Protein AF-A0A925H144-F1 (afdb_monomer_lite)

Radius of gyration: 31.24 Å; chains: 1; bounding box: 82×96×70 Å

Sequence (212 aa):
MRNFSVRLSNFFFLSIMLSLVLIAGACQTATNTNTNTNTANVNATPAGNINAASSPAPGAAIEAREPDKYQAKITLTAQTTGSGQNISIPPLTAEVARSGNDRRFSFTLPGGESVIYLDRADKRYIILPKRKQYAELTPQSTGFEVPHMMTPGQIVEQVKNLQGYERVGEETANGRAVIKYRYSGTAKTGTQAGDVQTEAIVLVDKETGLPL

Foldseek 3Di:
DDDDDPPPVVVVVVVVVVVVPPPPPPDDDPDPPPDPPPDDDDDDDDDDPDPDPPPPDWAPQQQFDADQWDKDKDWDWDWDPDDPDGPTDHIWIWIWTHHHQKIWIWGQDVVRWIWIWIDDDVWIKIAGVVVRDMDIDDPVRPPDDPPPDDDLRSVSVVSSPDTQWHFPAWDADPNFIWTKIKHWDWAAPVDPVGIDIDMDIWTAGPPRSGTD

Structure (mmCIF, N/CA/C/O backbone):
data_AF-A0A925H144-F1
#
_entry.id   AF-A0A925H144-F1
#
loop_
_atom_site.group_PDB
_atom_site.id
_atom_site.type_symbol
_atom_site.label_atom_id
_atom_site.label_alt_id
_atom_site.label_comp_id
_atom_site.label_asym_id
_atom_site.label_entity_id
_atom_site.label_seq_id
_atom_site.pdbx_PDB_ins_code
_atom_site.Cartn_x
_atom_site.Cartn_y
_atom_site.Cartn_z
_atom_site.occupancy
_atom_site.B_iso_or_equiv
_atom_site.auth_seq_id
_atom_site.auth_comp_id
_atom_site.auth_asym_id
_atom_site.auth_atom_id
_atom_site.pdbx_PDB_model_num
ATOM 1 N N . MET A 1 1 ? -58.751 -66.981 -21.360 1.00 41.53 1 MET A N 1
ATOM 2 C CA . MET A 1 1 ? -58.097 -66.693 -22.655 1.00 41.53 1 MET A CA 1
ATOM 3 C C . MET A 1 1 ? -57.187 -65.477 -22.499 1.00 41.53 1 MET A C 1
ATOM 5 O O . MET A 1 1 ? -57.674 -64.411 -22.176 1.00 41.53 1 MET A O 1
ATOM 9 N N . ARG A 1 2 ? -55.876 -65.713 -22.659 1.00 43.44 2 ARG A N 1
ATOM 10 C CA . ARG A 1 2 ? -54.762 -64.822 -23.060 1.00 43.44 2 ARG A CA 1
ATOM 11 C C . ARG A 1 2 ? -54.667 -63.370 -22.540 1.00 43.44 2 ARG A C 1
ATOM 13 O O . ARG A 1 2 ? -55.241 -62.445 -23.098 1.00 43.44 2 ARG A O 1
ATOM 20 N N . ASN A 1 3 ? -53.727 -63.202 -21.606 1.00 47.34 3 ASN A N 1
ATOM 21 C CA . ASN A 1 3 ? -52.920 -62.001 -21.362 1.00 47.34 3 ASN A CA 1
ATOM 22 C C . ASN A 1 3 ? -52.057 -61.671 -22.599 1.00 47.34 3 ASN A C 1
ATOM 24 O O . ASN A 1 3 ? -51.212 -62.496 -22.955 1.00 47.34 3 ASN A O 1
ATOM 28 N N 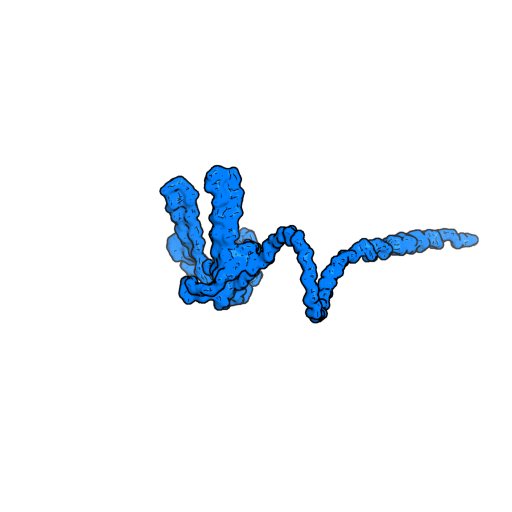. PHE A 1 4 ? -52.231 -60.511 -23.254 1.00 52.59 4 PHE A N 1
ATOM 29 C CA . PHE A 1 4 ? -51.414 -60.167 -24.437 1.00 52.59 4 PHE A CA 1
ATOM 30 C C . PHE A 1 4 ? -51.167 -58.670 -24.731 1.00 52.59 4 PHE A C 1
ATOM 32 O O . PHE A 1 4 ? -50.996 -58.315 -25.890 1.00 52.59 4 PHE A O 1
ATOM 39 N N . SER A 1 5 ? -51.086 -57.759 -23.752 1.00 49.78 5 SER A N 1
ATOM 40 C CA . SER A 1 5 ? -50.719 -56.358 -24.092 1.00 49.78 5 SER A CA 1
ATOM 41 C C . SER A 1 5 ? -49.710 -55.656 -23.181 1.00 49.78 5 SER A C 1
ATOM 43 O O . SER A 1 5 ? -49.186 -54.614 -23.560 1.00 49.78 5 SER A O 1
ATOM 45 N N . VAL A 1 6 ? -49.302 -56.250 -22.053 1.00 52.34 6 VAL A N 1
ATOM 46 C CA . VAL A 1 6 ? -48.327 -55.633 -21.120 1.00 52.34 6 VAL A CA 1
ATOM 47 C C . VAL A 1 6 ? -46.885 -55.619 -21.677 1.00 52.34 6 VAL A C 1
ATOM 49 O O . VAL A 1 6 ? -46.003 -54.966 -21.131 1.00 52.34 6 VAL A O 1
ATOM 52 N N . ARG A 1 7 ? -46.614 -56.293 -22.805 1.00 52.06 7 ARG A N 1
ATOM 53 C CA . ARG A 1 7 ? -45.258 -56.396 -23.382 1.00 52.06 7 ARG A CA 1
ATOM 54 C C . ARG A 1 7 ? -44.870 -55.281 -24.362 1.00 52.06 7 ARG A C 1
ATOM 56 O O . ARG A 1 7 ? -43.701 -55.214 -24.723 1.00 52.06 7 ARG A O 1
ATOM 63 N N . LEU A 1 8 ? -45.791 -54.397 -24.759 1.00 50.38 8 LEU A N 1
ATOM 64 C CA . LEU A 1 8 ? -45.485 -53.319 -25.715 1.00 50.38 8 LEU A CA 1
ATOM 65 C C . LEU A 1 8 ? -44.957 -52.031 -25.052 1.00 50.38 8 LEU A C 1
ATOM 67 O O . LEU A 1 8 ? -44.275 -51.247 -25.702 1.00 50.38 8 LEU A O 1
ATOM 71 N N . SER A 1 9 ? -45.214 -51.830 -23.754 1.00 52.56 9 SER A N 1
ATOM 72 C CA . SER A 1 9 ? -44.834 -50.598 -23.040 1.00 52.56 9 SER A CA 1
ATOM 73 C C . SER A 1 9 ? -43.362 -50.568 -22.600 1.00 52.56 9 SER A C 1
ATOM 75 O O . SER A 1 9 ? -42.762 -49.499 -22.537 1.00 52.56 9 SER A O 1
ATOM 77 N N . ASN A 1 10 ? -42.748 -51.727 -22.334 1.00 51.50 10 ASN A N 1
ATOM 78 C CA . ASN A 1 10 ? -41.370 -51.787 -21.821 1.00 51.50 10 ASN A CA 1
ATOM 79 C C . ASN A 1 10 ? -40.294 -51.681 -22.912 1.00 51.50 10 ASN A C 1
ATOM 81 O O . ASN A 1 10 ? -39.159 -51.329 -22.606 1.00 51.50 10 ASN A O 1
ATOM 85 N N . PHE A 1 11 ? -40.633 -51.934 -24.180 1.00 53.62 11 PHE A N 1
ATOM 86 C CA . PHE A 1 11 ? -39.694 -51.744 -25.293 1.00 53.62 11 PHE A CA 1
ATOM 87 C C . PHE A 1 11 ? -39.567 -50.274 -25.713 1.00 53.62 11 PHE A C 1
ATOM 89 O O . PHE A 1 11 ? -38.504 -49.858 -26.169 1.00 53.62 11 PHE A O 1
ATOM 96 N N . PHE A 1 12 ? -40.609 -49.465 -25.498 1.00 56.22 12 PHE A N 1
ATOM 97 C CA . PHE A 1 12 ? -40.601 -48.049 -25.868 1.00 56.22 12 PHE A CA 1
ATOM 98 C C . PHE A 1 12 ? -39.726 -47.205 -24.924 1.00 56.22 12 PHE A C 1
ATOM 100 O O . PHE A 1 12 ? -38.975 -46.343 -25.373 1.00 56.22 12 PHE A O 1
ATOM 107 N N . PHE A 1 13 ? -39.731 -47.516 -23.621 1.00 53.16 13 PHE A N 1
ATOM 108 C CA . PHE A 1 13 ? -38.885 -46.828 -22.637 1.00 53.16 13 PHE A CA 1
ATOM 109 C C . PHE A 1 13 ? -37.395 -47.193 -22.742 1.00 53.16 13 PHE A C 1
ATOM 111 O O . PHE A 1 13 ? -36.543 -46.344 -22.484 1.00 53.16 13 PHE A O 1
ATOM 118 N N . LEU A 1 14 ? -37.062 -48.413 -23.181 1.00 55.03 14 LEU A N 1
ATOM 119 C CA . LEU A 1 14 ? -35.665 -48.830 -23.359 1.00 55.03 14 LEU A CA 1
ATOM 120 C C . LEU A 1 14 ? -35.007 -48.160 -24.584 1.00 55.03 14 LEU A C 1
ATOM 122 O O . LEU A 1 14 ? -33.814 -47.869 -24.560 1.00 55.03 14 LEU A O 1
ATOM 126 N N . SER A 1 15 ? -35.788 -47.852 -25.627 1.00 56.31 15 SER A N 1
ATOM 127 C CA . SER A 1 15 ? -35.290 -47.179 -26.836 1.00 56.31 15 SER A CA 1
ATOM 128 C C . SER A 1 15 ? -34.944 -45.703 -26.607 1.00 56.31 15 SER A C 1
ATOM 130 O O . SER A 1 15 ? -34.016 -45.207 -27.238 1.00 56.31 15 SER A O 1
ATOM 132 N N . ILE A 1 16 ? -35.653 -45.004 -25.712 1.00 59.28 16 ILE A N 1
ATOM 133 C CA . ILE A 1 16 ? -35.426 -43.570 -25.446 1.00 59.28 16 ILE A CA 1
ATOM 134 C C . ILE A 1 16 ? -34.170 -43.353 -24.583 1.00 59.28 16 ILE A C 1
ATOM 136 O O . ILE A 1 16 ? -33.438 -42.383 -24.787 1.00 59.28 16 ILE A O 1
ATOM 140 N N . MET A 1 17 ? -33.863 -44.283 -23.670 1.00 56.66 17 MET A N 1
ATOM 141 C CA . MET A 1 17 ? -32.657 -44.211 -22.832 1.00 56.66 17 MET A CA 1
ATOM 142 C C . MET A 1 17 ? -31.362 -44.536 -23.591 1.00 56.66 17 MET A C 1
ATOM 144 O O . MET A 1 17 ? -30.316 -43.982 -23.262 1.00 56.66 17 MET A O 1
ATOM 148 N N . LEU A 1 18 ? -31.413 -45.365 -24.640 1.00 53.62 18 LEU A N 1
ATOM 149 C CA . LEU A 1 18 ? -30.224 -45.693 -25.438 1.00 53.62 18 LEU A CA 1
ATOM 150 C C . LEU A 1 18 ? -29.834 -44.567 -26.418 1.00 53.62 18 LEU A C 1
ATOM 152 O O . LEU A 1 18 ? -28.656 -44.406 -26.731 1.00 53.62 18 LEU A O 1
ATOM 156 N N . SER A 1 19 ? -30.789 -43.734 -26.846 1.00 56.19 19 SER A N 1
ATOM 157 C CA . SER A 1 19 ? -30.528 -42.576 -27.718 1.00 56.19 19 SER A CA 1
ATOM 158 C C . SER A 1 19 ? -29.917 -41.361 -27.006 1.00 56.19 19 SER A C 1
ATOM 160 O O . SER A 1 19 ? -29.355 -40.498 -27.676 1.00 56.19 19 SER A O 1
ATOM 162 N N . LEU A 1 20 ? -29.970 -41.282 -25.668 1.00 53.19 20 LEU A N 1
ATOM 163 C CA . LEU A 1 20 ? -29.450 -40.127 -24.917 1.00 53.19 20 LEU A CA 1
ATOM 164 C C . LEU A 1 20 ? -27.959 -40.243 -24.534 1.00 53.19 20 LEU A C 1
ATOM 166 O O . LEU A 1 20 ? -27.363 -39.262 -24.099 1.00 53.19 20 LEU A O 1
ATOM 170 N N . VAL A 1 21 ? -27.334 -41.412 -24.721 1.00 57.72 21 VAL A N 1
ATOM 171 C CA . VAL A 1 21 ? -25.930 -41.670 -24.323 1.00 57.72 21 VAL A CA 1
ATOM 172 C C . VAL A 1 21 ? -24.923 -41.384 -25.454 1.00 57.72 21 VAL A C 1
ATOM 174 O O . VAL A 1 21 ? -23.726 -41.266 -25.208 1.00 57.72 21 VAL A O 1
ATOM 177 N N . LEU A 1 22 ? -25.379 -41.183 -26.695 1.00 52.50 22 LEU A N 1
ATOM 178 C CA . LEU A 1 22 ? -24.507 -41.042 -27.874 1.00 52.50 22 LEU A CA 1
ATOM 179 C C . LEU A 1 22 ? -24.102 -39.598 -28.242 1.00 52.50 22 LEU A C 1
ATOM 181 O O . LEU A 1 22 ? -23.386 -39.412 -29.221 1.00 52.50 22 LEU A O 1
ATOM 185 N N . ILE A 1 23 ? -24.492 -38.577 -27.467 1.00 55.44 23 ILE A N 1
ATOM 186 C CA . ILE A 1 23 ? -24.186 -37.158 -27.778 1.00 55.44 23 ILE A CA 1
ATOM 187 C C . ILE A 1 23 ? -23.050 -36.581 -26.897 1.00 55.44 23 ILE A C 1
ATOM 189 O O . ILE A 1 23 ? -22.562 -35.483 -27.141 1.00 55.44 23 ILE A O 1
ATOM 193 N N . ALA A 1 24 ? -22.520 -37.335 -25.928 1.00 52.25 24 ALA A N 1
ATOM 194 C CA . ALA A 1 24 ? -21.480 -36.846 -25.006 1.00 52.25 24 ALA A CA 1
ATOM 195 C C . ALA A 1 24 ? -20.017 -37.060 -25.475 1.00 52.25 24 ALA A C 1
ATOM 197 O O . ALA A 1 24 ? -19.094 -36.900 -24.680 1.00 52.25 24 ALA A O 1
ATOM 198 N N . GLY A 1 25 ? -19.777 -37.435 -26.740 1.00 53.78 25 GLY A N 1
ATOM 199 C CA . GLY A 1 25 ? -18.458 -37.897 -27.210 1.00 53.78 25 GLY A CA 1
ATOM 200 C C . GLY A 1 25 ? -17.732 -37.046 -28.260 1.00 53.78 25 GLY A C 1
ATOM 201 O O . GLY A 1 25 ? -16.625 -37.411 -28.643 1.00 53.78 25 GLY A O 1
ATOM 202 N N . ALA A 1 26 ? -18.304 -35.941 -28.747 1.00 48.84 26 ALA A N 1
ATOM 203 C CA . ALA A 1 26 ? -17.746 -35.198 -29.885 1.00 48.84 26 ALA A CA 1
ATOM 204 C C . ALA A 1 26 ? -17.596 -33.695 -29.607 1.00 48.84 26 ALA A C 1
ATOM 206 O O . ALA A 1 26 ? -18.163 -32.864 -30.303 1.00 48.84 26 ALA A O 1
ATOM 207 N N . CYS A 1 27 ? -16.830 -33.346 -28.575 1.00 46.81 27 CYS A N 1
ATOM 208 C CA . CYS A 1 27 ? -16.235 -32.015 -28.424 1.00 46.81 27 CYS A CA 1
ATOM 209 C C . CYS A 1 27 ? -15.025 -32.117 -27.486 1.00 46.81 27 CYS A C 1
ATOM 211 O O . CYS A 1 27 ? -15.042 -31.638 -26.357 1.00 46.81 27 CYS A O 1
ATOM 213 N N . GLN A 1 28 ? -13.973 -32.806 -27.934 1.00 52.59 28 GLN A N 1
ATOM 214 C CA . GLN A 1 28 ? -12.663 -32.674 -27.304 1.00 52.59 28 GLN A CA 1
ATOM 215 C C . GLN A 1 28 ? -11.950 -31.489 -27.947 1.00 52.59 28 GLN A C 1
ATOM 217 O O . GLN A 1 28 ? -11.671 -31.478 -29.146 1.00 52.59 28 GLN A O 1
ATOM 222 N N . THR A 1 29 ? -11.693 -30.468 -27.140 1.00 48.84 29 THR A N 1
ATOM 223 C CA . THR A 1 29 ? -10.839 -29.337 -27.480 1.00 48.84 29 THR A CA 1
ATOM 224 C C . THR A 1 29 ? -9.444 -29.866 -27.797 1.00 48.84 29 THR A C 1
ATOM 226 O O . THR A 1 29 ? -8.870 -30.619 -27.008 1.00 48.84 29 THR A O 1
ATOM 229 N N . ALA A 1 30 ? -8.897 -29.480 -28.950 1.00 47.91 30 ALA A N 1
ATOM 230 C CA . ALA A 1 30 ? -7.526 -29.790 -29.323 1.00 47.91 30 ALA A CA 1
ATOM 231 C C . ALA A 1 30 ? -6.575 -29.326 -28.209 1.00 47.91 30 ALA A C 1
ATOM 233 O O . ALA A 1 30 ? -6.379 -28.131 -27.985 1.00 47.91 30 ALA A O 1
ATOM 234 N N . THR A 1 31 ? -6.008 -30.286 -27.483 1.00 44.69 31 THR A N 1
ATOM 235 C CA . THR A 1 31 ? -4.928 -30.022 -26.539 1.00 44.69 31 THR A CA 1
ATOM 236 C C . THR A 1 31 ? -3.669 -29.852 -27.376 1.00 44.69 31 THR A C 1
ATOM 238 O O . THR A 1 31 ? -3.121 -30.824 -27.888 1.00 44.69 31 THR A O 1
ATOM 241 N N . ASN A 1 32 ? -3.241 -28.604 -27.572 1.00 46.59 32 ASN A N 1
ATOM 242 C CA . ASN A 1 32 ? -1.937 -28.302 -28.153 1.00 46.59 32 ASN A CA 1
ATOM 243 C C . ASN A 1 32 ? -0.852 -28.707 -27.148 1.00 46.59 32 ASN A C 1
ATOM 245 O O . ASN A 1 32 ? -0.410 -27.904 -26.326 1.00 46.59 32 ASN A O 1
ATOM 249 N N . THR A 1 33 ? -0.433 -29.968 -27.189 1.00 38.75 33 THR A N 1
ATOM 250 C CA . THR A 1 33 ? 0.761 -30.427 -26.480 1.00 38.75 33 THR A CA 1
ATOM 251 C C . THR A 1 33 ? 1.983 -29.978 -27.279 1.00 38.75 33 THR A C 1
ATOM 253 O O . THR A 1 33 ? 2.422 -30.651 -28.209 1.00 38.75 33 THR A O 1
ATOM 256 N N . ASN A 1 34 ? 2.528 -28.811 -26.929 1.00 45.03 34 ASN A N 1
ATOM 257 C CA . ASN A 1 34 ? 3.841 -28.383 -27.406 1.00 45.03 34 ASN A CA 1
ATOM 258 C C . ASN A 1 34 ? 4.899 -29.288 -26.765 1.00 45.03 34 ASN A C 1
ATOM 260 O O . ASN A 1 34 ? 5.301 -29.102 -25.617 1.00 45.03 34 ASN A O 1
ATOM 264 N N . THR A 1 35 ? 5.312 -30.310 -27.507 1.00 34.47 35 THR A N 1
ATOM 265 C CA . THR A 1 35 ? 6.386 -31.213 -27.101 1.00 34.47 35 THR A CA 1
ATOM 266 C C . THR A 1 35 ? 7.695 -30.565 -27.537 1.00 34.47 35 THR A C 1
ATOM 268 O O . THR A 1 35 ? 8.056 -30.616 -28.708 1.00 34.47 35 THR A O 1
ATOM 271 N N . ASN A 1 36 ? 8.384 -29.887 -26.616 1.00 41.78 36 ASN A N 1
ATOM 272 C CA . ASN A 1 36 ? 9.710 -29.335 -26.881 1.00 41.78 36 ASN A CA 1
ATOM 273 C C . ASN A 1 36 ? 10.745 -30.471 -26.843 1.00 41.78 36 ASN A C 1
ATOM 275 O O . ASN A 1 36 ? 11.330 -30.774 -25.803 1.00 41.78 36 ASN A O 1
ATOM 279 N N . THR A 1 37 ? 10.933 -31.144 -27.976 1.00 38.38 37 THR A N 1
ATOM 280 C CA . THR A 1 37 ? 12.069 -32.040 -28.198 1.00 38.38 37 THR A CA 1
ATOM 281 C C . THR A 1 37 ? 13.309 -31.205 -28.502 1.00 38.38 37 THR A C 1
ATOM 283 O O . THR A 1 37 ? 13.605 -30.910 -29.660 1.00 38.38 37 THR A O 1
ATOM 286 N N . ASN A 1 38 ? 14.051 -30.843 -27.454 1.00 47.50 38 ASN A N 1
ATOM 287 C CA . ASN A 1 38 ? 15.434 -30.393 -27.583 1.00 47.50 38 ASN A CA 1
ATOM 288 C C . ASN A 1 38 ? 16.269 -31.546 -28.152 1.00 47.50 38 ASN A C 1
ATOM 290 O O . ASN A 1 38 ? 16.707 -32.436 -27.423 1.00 47.50 38 ASN A O 1
ATOM 294 N N . THR A 1 39 ? 16.477 -31.517 -29.466 1.00 38.47 39 THR A N 1
ATOM 295 C CA . THR A 1 39 ? 17.393 -32.416 -30.171 1.00 38.47 39 THR A CA 1
ATOM 296 C C . THR A 1 39 ? 18.420 -31.564 -30.903 1.00 38.47 39 THR A C 1
ATOM 298 O O . THR A 1 39 ? 18.091 -30.555 -31.520 1.00 38.47 39 THR A O 1
ATOM 301 N N . ALA A 1 40 ? 19.679 -31.941 -30.730 1.00 35.81 40 ALA A N 1
ATOM 302 C CA . ALA A 1 40 ? 20.860 -31.138 -30.986 1.00 35.81 40 ALA A CA 1
ATOM 303 C C . ALA A 1 40 ? 21.059 -30.689 -32.449 1.00 35.81 40 ALA A C 1
ATOM 305 O O . ALA A 1 40 ? 20.864 -31.454 -33.386 1.00 35.81 40 ALA A O 1
ATOM 306 N N . ASN A 1 41 ? 21.542 -29.447 -32.571 1.00 47.16 41 ASN A N 1
ATOM 307 C CA . ASN A 1 41 ? 22.504 -28.905 -33.537 1.00 47.16 41 ASN A CA 1
ATOM 308 C C . ASN A 1 41 ? 22.559 -29.522 -34.952 1.00 47.16 41 ASN A C 1
ATOM 310 O O . ASN A 1 41 ? 23.279 -30.494 -35.176 1.00 47.16 41 ASN A O 1
ATOM 314 N N . VAL A 1 42 ? 21.959 -28.836 -35.931 1.00 31.69 42 VAL A N 1
ATOM 315 C CA . VAL A 1 42 ? 22.431 -28.850 -37.325 1.00 31.69 42 VAL A CA 1
ATOM 316 C C . VAL A 1 42 ? 22.389 -27.425 -37.873 1.00 31.69 42 VAL A C 1
ATOM 318 O O . VAL A 1 42 ? 21.338 -26.796 -37.967 1.00 31.69 42 VAL A O 1
ATOM 321 N N . ASN A 1 43 ? 23.572 -26.925 -38.217 1.00 45.34 43 ASN A N 1
ATOM 322 C CA . ASN A 1 43 ? 23.813 -25.656 -38.881 1.00 45.34 43 ASN A CA 1
ATOM 323 C C . ASN A 1 43 ? 23.238 -25.709 -40.308 1.00 45.34 43 ASN A C 1
ATOM 325 O O . ASN A 1 43 ? 23.783 -26.400 -41.168 1.00 45.34 43 ASN A O 1
ATOM 329 N N . ALA A 1 44 ? 22.145 -24.995 -40.559 1.00 34.72 44 ALA A N 1
ATOM 330 C CA . ALA A 1 44 ? 21.622 -24.768 -41.900 1.00 34.72 44 ALA A CA 1
ATOM 331 C C . ALA A 1 44 ? 21.064 -23.345 -41.975 1.00 34.72 44 ALA A C 1
ATOM 333 O O . ALA A 1 44 ? 20.035 -23.028 -41.384 1.00 34.72 44 ALA A O 1
ATOM 334 N N . THR A 1 45 ? 21.769 -22.479 -42.693 1.00 42.66 45 THR A N 1
ATOM 335 C CA . THR A 1 45 ? 21.263 -21.192 -43.164 1.00 42.66 45 THR A CA 1
ATOM 336 C C . THR A 1 45 ? 20.334 -21.415 -44.358 1.00 42.66 45 THR A C 1
ATOM 338 O O . THR A 1 45 ? 20.728 -22.050 -45.336 1.00 42.66 45 THR A O 1
ATOM 341 N N . PRO A 1 46 ? 19.134 -20.816 -44.338 1.00 43.56 46 PRO A N 1
ATOM 342 C CA . PRO A 1 46 ? 18.536 -20.320 -45.567 1.00 43.56 46 PRO A CA 1
ATOM 343 C C . PRO A 1 46 ? 18.205 -18.833 -45.433 1.00 43.56 46 PRO A C 1
ATOM 345 O O . PRO A 1 46 ? 17.499 -18.397 -44.525 1.00 43.56 46 PRO A O 1
ATOM 348 N N . ALA A 1 47 ? 18.714 -18.053 -46.384 1.00 47.41 47 ALA A N 1
ATOM 349 C CA . ALA A 1 47 ? 18.280 -16.691 -46.632 1.00 47.41 47 ALA A CA 1
ATOM 350 C C . ALA A 1 47 ? 16.785 -16.688 -46.993 1.00 47.41 47 ALA A C 1
ATOM 352 O O . ALA A 1 47 ? 16.381 -17.239 -48.014 1.00 47.41 47 ALA A O 1
ATOM 353 N N . GLY A 1 48 ? 15.974 -16.055 -46.150 1.00 34.34 48 GLY A N 1
ATOM 354 C CA . GLY A 1 48 ? 14.550 -15.843 -46.370 1.00 34.34 48 GLY A CA 1
ATOM 355 C C . GLY A 1 48 ? 14.137 -14.556 -45.676 1.00 34.34 48 GLY A C 1
ATOM 356 O O . GLY A 1 48 ? 14.080 -14.497 -44.453 1.00 34.34 48 GLY A O 1
ATOM 357 N N . ASN A 1 49 ? 13.908 -13.510 -46.467 1.00 45.56 49 ASN A N 1
ATOM 358 C CA . ASN A 1 49 ? 13.459 -12.202 -46.010 1.00 45.56 49 ASN A CA 1
ATOM 359 C C . ASN A 1 49 ? 12.011 -12.318 -45.509 1.00 45.56 49 ASN A C 1
ATOM 361 O O . ASN A 1 49 ? 11.063 -12.195 -46.283 1.00 45.56 49 ASN A O 1
ATOM 365 N N . ILE A 1 50 ? 11.847 -12.630 -44.225 1.00 37.75 50 ILE A N 1
ATOM 366 C CA . ILE A 1 50 ? 10.554 -12.642 -43.546 1.00 37.75 50 ILE A CA 1
ATOM 367 C C . ILE A 1 50 ? 10.486 -11.348 -42.742 1.00 37.75 50 ILE A C 1
ATOM 369 O O . ILE A 1 50 ? 11.065 -11.243 -41.663 1.00 37.75 50 ILE A O 1
ATOM 373 N N . ASN A 1 51 ? 9.751 -10.368 -43.271 1.00 43.00 51 ASN A N 1
ATOM 374 C CA . ASN A 1 51 ? 9.182 -9.284 -42.474 1.00 43.00 51 ASN A CA 1
ATOM 375 C C . ASN A 1 51 ? 8.154 -9.900 -41.517 1.00 43.00 51 ASN A C 1
ATOM 377 O O . ASN A 1 51 ? 6.946 -9.855 -41.746 1.00 43.00 51 ASN A O 1
ATOM 381 N N . ALA A 1 52 ? 8.648 -10.535 -40.458 1.00 38.12 52 ALA A N 1
ATOM 382 C CA . ALA A 1 52 ? 7.855 -10.839 -39.290 1.00 38.12 52 ALA A CA 1
ATOM 383 C C . ALA A 1 52 ? 7.647 -9.501 -38.589 1.00 38.12 52 ALA A C 1
ATOM 385 O O . ALA A 1 52 ? 8.587 -8.929 -38.038 1.00 38.12 52 ALA A O 1
ATOM 386 N N . ALA A 1 53 ? 6.421 -8.984 -38.637 1.00 43.50 53 ALA A N 1
ATOM 387 C CA . ALA A 1 53 ? 5.980 -8.025 -37.645 1.00 43.50 53 ALA A CA 1
ATOM 388 C C . ALA A 1 53 ? 6.187 -8.703 -36.287 1.00 43.50 53 ALA A C 1
ATOM 390 O O . ALA A 1 53 ? 5.428 -9.595 -35.906 1.00 43.50 53 ALA A O 1
ATOM 391 N N . SER A 1 54 ? 7.281 -8.359 -35.608 1.00 37.56 54 SER A N 1
ATOM 392 C CA . SER A 1 54 ? 7.533 -8.793 -34.247 1.00 37.56 54 SER A CA 1
ATOM 393 C C . SER A 1 54 ? 6.393 -8.231 -33.417 1.00 37.56 54 SER A C 1
ATOM 395 O O . SER A 1 54 ? 6.365 -7.036 -33.119 1.00 37.56 54 SER A O 1
ATOM 397 N N . SER A 1 55 ? 5.429 -9.087 -33.078 1.00 40.00 55 SER A N 1
ATOM 398 C CA . SER A 1 55 ? 4.595 -8.856 -31.907 1.00 40.00 55 SER A CA 1
ATOM 399 C C . SER A 1 55 ? 5.558 -8.488 -30.778 1.00 40.00 55 SER A C 1
ATOM 401 O O . SER A 1 55 ? 6.547 -9.214 -30.612 1.00 40.00 55 SER A O 1
ATOM 403 N N . PRO A 1 56 ? 5.360 -7.360 -30.071 1.00 44.19 56 PRO A N 1
ATOM 404 C CA . PRO A 1 56 ? 6.283 -6.965 -29.022 1.00 44.19 56 PRO A CA 1
ATOM 405 C C . PRO A 1 56 ? 6.428 -8.153 -28.077 1.00 44.19 56 PRO A C 1
ATOM 407 O O . PRO A 1 56 ? 5.431 -8.790 -27.717 1.00 44.19 56 PRO A O 1
ATOM 410 N N . ALA A 1 57 ? 7.678 -8.503 -27.763 1.00 46.81 57 ALA A N 1
ATOM 411 C CA . ALA A 1 57 ? 7.955 -9.491 -26.736 1.00 46.81 57 ALA A CA 1
ATOM 412 C C . ALA A 1 57 ? 7.107 -9.126 -25.507 1.00 46.81 57 ALA A C 1
ATOM 414 O O . ALA A 1 57 ? 6.963 -7.928 -25.232 1.00 46.81 57 ALA A O 1
ATOM 415 N N . PRO A 1 58 ? 6.511 -10.100 -24.795 1.00 50.00 58 PRO A N 1
ATOM 416 C CA . PRO A 1 58 ? 5.839 -9.802 -23.541 1.00 50.00 58 PRO A CA 1
ATOM 417 C C . PRO A 1 58 ? 6.795 -8.953 -22.704 1.00 50.00 58 PRO A C 1
ATOM 419 O O . PRO A 1 58 ? 7.916 -9.390 -22.431 1.00 50.00 58 PRO A O 1
ATOM 422 N N . GLY A 1 59 ? 6.395 -7.715 -22.397 1.00 57.50 59 GLY A N 1
ATOM 423 C CA . GLY A 1 59 ? 7.190 -6.838 -21.542 1.00 57.50 59 GLY A CA 1
ATOM 424 C C . GLY A 1 59 ? 7.536 -7.584 -20.256 1.00 57.50 59 GLY A C 1
ATOM 425 O O . GLY A 1 59 ? 6.792 -8.475 -19.833 1.00 57.50 59 GLY A O 1
ATOM 426 N N . ALA A 1 60 ? 8.681 -7.270 -19.654 1.00 63.09 60 ALA A N 1
ATOM 427 C CA . ALA A 1 60 ? 9.079 -7.918 -18.414 1.00 63.09 60 ALA A CA 1
ATOM 428 C C . ALA A 1 60 ? 7.955 -7.745 -17.380 1.00 63.09 60 ALA A C 1
ATOM 430 O O . ALA A 1 60 ? 7.557 -6.619 -17.075 1.00 63.09 60 ALA A O 1
ATOM 431 N N . ALA A 1 61 ? 7.429 -8.856 -16.858 1.00 82.19 61 ALA A N 1
ATOM 432 C CA . ALA A 1 61 ? 6.428 -8.802 -15.803 1.00 82.19 61 ALA A CA 1
ATOM 433 C C . ALA A 1 61 ? 7.023 -8.059 -14.600 1.00 82.19 61 ALA A C 1
ATOM 435 O O . ALA A 1 61 ? 8.111 -8.399 -14.133 1.00 82.19 61 ALA A O 1
ATOM 436 N N . ILE A 1 62 ? 6.329 -7.029 -14.111 1.00 89.31 62 ILE A N 1
ATOM 437 C CA . ILE A 1 62 ? 6.819 -6.241 -12.981 1.00 89.31 62 ILE A CA 1
ATOM 438 C C . ILE A 1 62 ? 6.791 -7.113 -11.721 1.00 89.31 62 ILE A C 1
ATOM 440 O O . ILE A 1 62 ? 5.735 -7.594 -11.305 1.00 89.31 62 ILE A O 1
ATOM 444 N N . GLU A 1 63 ? 7.950 -7.290 -11.083 1.00 90.44 63 GLU A N 1
ATOM 445 C CA . GLU A 1 63 ? 8.147 -8.165 -9.915 1.00 90.44 63 GLU A CA 1
ATOM 446 C C . GLU A 1 63 ? 7.618 -7.568 -8.591 1.00 90.44 63 GLU A C 1
ATOM 448 O O . GLU A 1 63 ? 8.255 -7.658 -7.537 1.00 90.44 63 GLU A O 1
ATOM 453 N N . ALA A 1 64 ? 6.440 -6.946 -8.622 1.00 93.88 64 ALA A N 1
ATOM 454 C CA . ALA A 1 64 ? 5.774 -6.448 -7.424 1.00 93.88 64 ALA A CA 1
ATOM 455 C C . ALA A 1 64 ? 5.173 -7.608 -6.610 1.00 93.88 64 ALA A C 1
ATOM 457 O O . ALA A 1 64 ? 4.683 -8.594 -7.162 1.00 93.88 64 ALA A O 1
ATOM 458 N N . ARG A 1 65 ? 5.167 -7.512 -5.282 1.00 94.31 65 ARG A N 1
ATOM 459 C CA . ARG A 1 65 ? 4.488 -8.462 -4.382 1.00 94.31 65 ARG A CA 1
ATOM 460 C C . ARG A 1 65 ? 4.130 -7.764 -3.077 1.00 94.31 65 ARG A C 1
ATOM 462 O O . ARG A 1 65 ? 4.804 -6.828 -2.667 1.00 94.31 65 ARG A O 1
ATOM 469 N N . GLU A 1 66 ? 3.081 -8.232 -2.417 1.00 93.75 66 GLU A N 1
ATOM 470 C CA . GLU A 1 66 ? 2.720 -7.741 -1.090 1.00 93.75 66 GLU A CA 1
ATOM 471 C C . GLU A 1 66 ? 3.226 -8.734 -0.028 1.00 93.75 66 GLU A C 1
ATOM 473 O O . GLU A 1 66 ? 2.838 -9.902 -0.082 1.00 93.75 66 GLU A O 1
ATOM 478 N N . PRO A 1 67 ? 4.087 -8.321 0.921 1.00 94.81 67 PRO A N 1
ATOM 479 C CA . PRO A 1 67 ? 4.507 -9.175 2.031 1.00 94.81 67 PRO A CA 1
ATOM 480 C C . PRO A 1 67 ? 3.364 -9.514 2.989 1.00 94.81 67 PRO A C 1
ATOM 482 O O . PRO A 1 67 ? 2.463 -8.706 3.212 1.00 94.81 67 PRO A O 1
ATOM 485 N N . ASP A 1 68 ? 3.479 -10.644 3.689 1.00 93.75 68 ASP A N 1
ATOM 486 C CA . ASP A 1 68 ? 2.523 -11.029 4.737 1.00 93.75 68 ASP A CA 1
ATOM 487 C C . ASP A 1 68 ? 2.559 -10.108 5.964 1.00 93.75 68 ASP A C 1
ATOM 489 O O . ASP A 1 68 ? 1.590 -10.038 6.723 1.00 93.75 68 ASP A O 1
ATOM 493 N N . LYS A 1 69 ? 3.683 -9.421 6.199 1.00 94.88 69 LYS A N 1
ATOM 494 C CA . LYS A 1 69 ? 3.873 -8.510 7.330 1.00 94.88 69 LYS A CA 1
ATOM 495 C C . LYS A 1 69 ? 4.608 -7.260 6.887 1.00 94.88 69 LYS A C 1
ATOM 497 O O . LYS A 1 69 ? 5.742 -7.349 6.425 1.00 94.88 69 LYS A O 1
ATOM 502 N N . TYR A 1 70 ? 3.984 -6.103 7.069 1.00 94.06 70 TYR A N 1
ATOM 503 C CA . TYR A 1 70 ? 4.621 -4.813 6.819 1.00 94.06 70 TYR A CA 1
ATOM 504 C C . TYR A 1 70 ? 3.865 -3.681 7.520 1.00 94.06 70 TYR A C 1
ATOM 506 O O . TYR A 1 70 ? 2.728 -3.848 7.972 1.00 94.06 70 TYR A O 1
ATOM 514 N N . GLN A 1 71 ? 4.506 -2.515 7.570 1.00 93.12 71 GLN A N 1
ATOM 515 C CA . GLN A 1 71 ? 3.859 -1.235 7.835 1.00 93.12 71 GLN A CA 1
ATOM 516 C C . GLN A 1 71 ? 4.252 -0.252 6.733 1.00 93.12 71 GLN A C 1
ATOM 518 O O . GLN A 1 71 ? 5.408 -0.229 6.313 1.00 93.12 71 GLN A O 1
ATOM 523 N N . ALA A 1 72 ? 3.293 0.528 6.249 1.00 90.06 72 ALA A N 1
ATOM 524 C CA . ALA A 1 72 ? 3.478 1.491 5.174 1.00 90.06 72 ALA A CA 1
ATOM 525 C C . ALA A 1 72 ? 2.704 2.776 5.469 1.00 90.06 72 ALA A C 1
ATOM 527 O O . ALA A 1 72 ? 1.644 2.750 6.094 1.00 90.06 72 ALA A O 1
ATOM 528 N N . LYS A 1 73 ? 3.219 3.899 4.973 1.00 90.12 73 LYS A N 1
ATOM 529 C CA . LYS A 1 73 ? 2.528 5.187 4.979 1.00 90.12 73 LYS A CA 1
ATOM 530 C C . LYS A 1 73 ? 2.156 5.535 3.544 1.00 90.12 73 LYS A C 1
ATOM 532 O O . LYS A 1 73 ? 3.033 5.815 2.734 1.00 90.12 73 LYS A O 1
ATOM 537 N N . ILE A 1 74 ? 0.865 5.514 3.240 1.00 85.56 74 ILE A N 1
ATOM 538 C CA . ILE A 1 74 ? 0.323 5.883 1.933 1.00 85.56 74 ILE A CA 1
ATOM 539 C C . ILE A 1 74 ? 0.016 7.372 1.966 1.00 85.56 74 ILE A C 1
ATOM 541 O O . ILE A 1 74 ? -0.680 7.834 2.869 1.00 85.56 74 ILE A O 1
ATOM 545 N N . THR A 1 75 ? 0.541 8.112 0.995 1.00 83.94 75 THR A N 1
ATOM 546 C CA . THR A 1 75 ? 0.271 9.543 0.827 1.00 83.94 75 THR A CA 1
ATOM 547 C C . THR A 1 75 ? -0.318 9.756 -0.559 1.00 83.94 75 THR A C 1
ATOM 549 O O . THR A 1 75 ? 0.372 9.571 -1.556 1.00 83.94 75 THR A O 1
ATOM 552 N N . LEU A 1 76 ? -1.593 10.129 -0.623 1.00 73.12 76 LEU A N 1
ATOM 553 C CA . LEU A 1 76 ? -2.278 10.472 -1.861 1.00 73.12 76 LEU A CA 1
ATOM 554 C C . LEU A 1 76 ? -2.192 11.980 -2.075 1.00 73.12 76 LEU A C 1
ATOM 556 O O . LEU A 1 76 ? -2.750 12.749 -1.294 1.00 73.12 76 LEU A O 1
ATOM 560 N N . THR A 1 77 ? -1.519 12.397 -3.139 1.00 73.88 77 THR A N 1
ATOM 561 C CA . THR A 1 77 ? -1.486 13.784 -3.605 1.00 73.88 77 THR A CA 1
ATOM 562 C C . THR A 1 77 ? -2.291 13.898 -4.894 1.00 73.88 77 THR A C 1
ATOM 564 O O . THR A 1 77 ? -2.241 13.021 -5.752 1.00 73.88 77 THR A O 1
ATOM 567 N N . ALA A 1 78 ? -3.041 14.987 -5.042 1.00 65.00 78 ALA A N 1
ATOM 568 C CA . ALA A 1 78 ? -3.720 15.312 -6.288 1.00 65.00 78 ALA A CA 1
ATOM 569 C C . ALA A 1 78 ? -3.358 16.743 -6.691 1.00 65.00 78 ALA A C 1
ATOM 571 O O . ALA A 1 78 ? -3.448 17.674 -5.887 1.00 65.00 78 ALA A O 1
ATOM 572 N N . GLN A 1 79 ? -2.924 16.902 -7.939 1.00 60.75 79 GLN A N 1
ATOM 573 C CA . GLN A 1 79 ? -2.657 18.194 -8.558 1.00 60.75 79 GLN A CA 1
ATOM 574 C C . GLN A 1 79 ? -3.610 18.338 -9.741 1.00 60.75 79 GLN A C 1
ATOM 576 O O . GLN A 1 79 ? -3.605 17.504 -10.645 1.00 60.75 79 GLN A O 1
ATOM 581 N N . THR A 1 80 ? -4.455 19.368 -9.726 1.00 53.53 80 THR A N 1
ATOM 582 C CA . THR A 1 80 ? -5.334 19.672 -10.859 1.00 53.53 80 THR A CA 1
ATOM 583 C C . THR A 1 80 ? -4.639 20.677 -11.769 1.00 53.53 80 THR A C 1
ATOM 585 O O . THR A 1 80 ? -4.442 21.830 -11.387 1.00 53.53 80 THR A O 1
ATOM 588 N N . THR A 1 81 ? -4.284 20.266 -12.981 1.00 53.59 81 THR A N 1
ATOM 589 C CA . THR A 1 81 ? -3.782 21.162 -14.028 1.00 53.59 81 THR A CA 1
ATOM 590 C C . THR A 1 81 ? -4.961 21.701 -14.838 1.00 53.59 81 THR A C 1
ATOM 592 O O . THR A 1 81 ? -5.376 21.119 -15.835 1.00 53.59 81 THR A O 1
ATOM 595 N N . GLY A 1 82 ? -5.531 22.822 -14.389 1.00 49.44 82 GLY A N 1
ATOM 596 C CA . GLY A 1 82 ? -6.598 23.541 -15.088 1.00 49.44 82 GLY A CA 1
ATOM 597 C C . GLY A 1 82 ? -6.537 25.042 -14.798 1.00 49.44 82 GLY A C 1
ATOM 598 O O . GLY A 1 82 ? -6.498 25.444 -13.641 1.00 49.44 82 GLY A O 1
ATOM 599 N N . SER A 1 83 ? -6.486 25.861 -15.857 1.00 46.09 83 SER A N 1
ATOM 600 C CA . SER A 1 83 ? -6.541 27.337 -15.833 1.00 46.09 83 SER A CA 1
ATOM 601 C C . SER A 1 83 ? -5.641 28.032 -14.794 1.00 46.09 83 SER A C 1
ATOM 603 O O . SER A 1 83 ? -6.126 28.643 -13.849 1.00 46.09 83 SER A O 1
ATOM 605 N N . GLY A 1 84 ? -4.318 27.978 -14.986 1.00 52.78 84 GLY A N 1
ATOM 606 C CA . GLY A 1 84 ? -3.362 28.935 -14.398 1.00 52.78 84 GLY A CA 1
ATOM 607 C C . GLY A 1 84 ? -3.153 28.904 -12.876 1.00 52.78 84 GLY A C 1
ATOM 608 O O . GLY A 1 84 ? -2.252 29.584 -12.389 1.00 52.78 84 GLY A O 1
ATOM 609 N N . GLN A 1 85 ? -3.919 28.111 -12.123 1.00 51.28 85 GLN A N 1
ATOM 610 C CA . GLN A 1 85 ? -3.756 27.923 -10.683 1.00 51.28 85 GLN A CA 1
ATOM 611 C C . GLN A 1 85 ? -3.649 26.432 -10.366 1.00 51.28 85 GLN A C 1
ATOM 613 O O . GLN A 1 85 ? -4.618 25.685 -10.463 1.00 51.28 85 GLN A O 1
ATOM 618 N N . ASN A 1 86 ? -2.454 26.001 -9.954 1.00 53.88 86 ASN A N 1
ATOM 619 C CA . ASN A 1 86 ? -2.255 24.693 -9.337 1.00 53.88 86 ASN A CA 1
ATOM 620 C C . ASN A 1 86 ? -2.972 24.690 -7.981 1.00 53.88 86 ASN A C 1
ATOM 622 O O . ASN A 1 86 ? -2.394 25.080 -6.965 1.00 53.88 86 ASN A O 1
ATOM 626 N N . ILE A 1 87 ? -4.239 24.278 -7.952 1.00 54.16 87 ILE A N 1
ATOM 627 C CA . ILE A 1 87 ? -4.938 24.022 -6.692 1.00 54.16 87 ILE A CA 1
ATOM 628 C C . ILE A 1 87 ? -4.365 22.714 -6.138 1.00 54.16 87 ILE A C 1
ATOM 630 O O . ILE A 1 87 ? -4.687 21.620 -6.599 1.00 54.16 87 ILE A O 1
ATOM 634 N N . SER A 1 88 ? -3.446 22.834 -5.179 1.00 55.72 88 SER A N 1
ATOM 635 C CA . SER A 1 88 ? -2.886 21.686 -4.469 1.00 55.72 88 SER A CA 1
ATOM 636 C C . SER A 1 88 ? -3.930 21.159 -3.490 1.00 55.72 88 SER A C 1
ATOM 638 O O . SER A 1 88 ? -4.218 21.803 -2.480 1.00 55.72 88 SER A O 1
ATOM 640 N N . ILE A 1 89 ? -4.487 19.981 -3.768 1.00 61.41 89 ILE A N 1
ATOM 641 C CA . ILE A 1 89 ? -5.366 19.290 -2.821 1.00 61.41 89 ILE A CA 1
ATOM 642 C C . ILE A 1 89 ? -4.481 18.765 -1.675 1.00 61.41 89 ILE A C 1
ATOM 644 O O . ILE A 1 89 ? -3.455 18.134 -1.957 1.00 61.41 89 ILE A O 1
ATOM 648 N N . PRO A 1 90 ? -4.813 19.033 -0.394 1.00 65.62 90 PRO A N 1
ATOM 649 C CA . PRO A 1 90 ? -4.034 18.537 0.734 1.00 65.62 90 PRO A CA 1
ATOM 650 C C . PRO A 1 90 ? -3.865 17.016 0.671 1.00 65.62 90 PRO A C 1
ATOM 652 O O . PRO A 1 90 ? -4.840 16.312 0.392 1.00 65.62 90 PRO A O 1
ATOM 655 N N . PRO A 1 91 ? -2.657 16.491 0.939 1.00 71.31 91 PRO A N 1
ATOM 656 C CA . PRO A 1 91 ? -2.419 15.067 0.834 1.00 71.31 91 PRO A CA 1
ATOM 657 C C . PRO A 1 91 ? -3.229 14.287 1.868 1.00 71.31 91 PRO A C 1
ATOM 659 O O . PRO A 1 91 ? -3.155 14.554 3.070 1.00 71.31 91 PRO A O 1
ATOM 662 N N . LEU A 1 92 ? -3.951 13.270 1.407 1.00 74.19 92 LEU A N 1
ATOM 663 C CA . LEU A 1 92 ? -4.570 12.278 2.280 1.00 74.19 92 LEU A CA 1
ATOM 664 C C . LEU A 1 92 ? -3.508 11.258 2.675 1.00 74.19 92 LEU A C 1
ATOM 666 O O . LEU A 1 92 ? -2.869 10.651 1.822 1.00 74.19 92 LEU A O 1
ATOM 670 N N . THR A 1 93 ? -3.300 11.087 3.977 1.00 81.94 93 THR A N 1
ATOM 671 C CA . THR A 1 93 ? -2.324 10.135 4.509 1.00 81.94 93 THR A CA 1
ATOM 672 C C . THR A 1 93 ? -3.033 9.027 5.272 1.00 81.94 93 THR A C 1
ATOM 674 O O . THR A 1 93 ? -3.880 9.309 6.121 1.00 81.94 93 THR A O 1
ATOM 677 N N . ALA A 1 94 ? -2.642 7.780 5.021 1.00 85.75 94 ALA A N 1
ATOM 678 C CA . ALA A 1 94 ? -3.016 6.639 5.846 1.00 85.75 94 ALA A CA 1
ATOM 679 C C . ALA A 1 94 ? -1.795 5.806 6.221 1.00 85.75 94 ALA A C 1
ATOM 681 O O . ALA A 1 94 ? -0.908 5.566 5.403 1.00 85.75 94 ALA A O 1
ATOM 682 N N . GLU A 1 95 ? -1.780 5.317 7.454 1.00 91.88 95 GLU A N 1
ATOM 683 C CA . GLU A 1 95 ? -0.858 4.263 7.863 1.00 91.88 95 GLU A CA 1
ATOM 684 C C . GLU A 1 95 ? -1.551 2.918 7.700 1.00 91.88 95 GLU A C 1
ATOM 686 O O . GLU A 1 95 ? -2.649 2.712 8.218 1.00 91.88 95 GLU A O 1
ATOM 691 N N . VAL A 1 96 ? -0.900 2.003 6.995 1.00 92.25 96 VAL A N 1
ATOM 692 C CA . VAL A 1 96 ? -1.386 0.649 6.759 1.00 92.25 96 VAL A CA 1
ATOM 693 C C . VAL A 1 96 ? -0.423 -0.327 7.402 1.00 92.25 96 VAL A C 1
ATOM 695 O O . VAL A 1 96 ? 0.778 -0.262 7.163 1.00 92.25 96 VAL A O 1
ATOM 698 N N . ALA A 1 97 ? -0.945 -1.254 8.192 1.00 94.81 97 ALA A N 1
ATOM 699 C CA . ALA A 1 97 ? -0.192 -2.387 8.701 1.00 94.81 97 ALA A CA 1
ATOM 700 C C . ALA A 1 97 ? -0.885 -3.681 8.290 1.00 94.81 97 ALA A C 1
ATOM 702 O O . ALA A 1 97 ? -2.107 -3.792 8.409 1.00 94.81 97 ALA A O 1
ATOM 703 N N . ARG A 1 98 ? -0.103 -4.659 7.838 1.00 94.31 98 ARG A N 1
ATOM 704 C CA . ARG A 1 98 ? -0.584 -6.003 7.521 1.00 94.31 98 ARG A CA 1
ATOM 705 C C . ARG A 1 98 ? 0.074 -7.025 8.434 1.00 94.31 98 ARG A C 1
ATOM 707 O O . ARG A 1 98 ? 1.267 -6.927 8.720 1.00 94.31 98 ARG A O 1
ATOM 714 N N . SER A 1 99 ? -0.707 -8.010 8.864 1.00 94.56 99 SER A N 1
ATOM 715 C CA . SER A 1 99 ? -0.214 -9.211 9.531 1.00 94.56 99 SER A CA 1
ATOM 716 C C . SER A 1 99 ? -1.040 -10.425 9.112 1.00 94.56 99 SER A C 1
ATOM 718 O O . SER A 1 99 ? -2.114 -10.679 9.656 1.00 94.56 99 SER A O 1
ATOM 720 N N . GLY A 1 100 ? -0.528 -11.199 8.156 1.00 92.50 100 GLY A N 1
ATOM 721 C CA . GLY A 1 100 ? -1.253 -12.317 7.557 1.00 92.50 100 GLY A CA 1
ATOM 722 C C . GLY A 1 100 ? -2.467 -11.808 6.783 1.00 92.50 100 GLY A C 1
ATOM 723 O O . GLY A 1 100 ? -2.313 -11.037 5.836 1.00 92.50 100 GLY A O 1
ATOM 724 N N . ASN A 1 101 ? -3.666 -12.210 7.205 1.00 90.56 101 ASN A N 1
ATOM 725 C CA . ASN A 1 101 ? -4.929 -11.748 6.617 1.00 90.56 101 ASN A CA 1
ATOM 726 C C . ASN A 1 101 ? -5.485 -10.490 7.295 1.00 90.56 101 ASN A C 1
ATOM 728 O O . ASN A 1 101 ? -6.395 -9.869 6.755 1.00 90.56 101 ASN A O 1
ATOM 732 N N . ASP A 1 102 ? -4.940 -10.109 8.452 1.00 92.19 102 ASP A N 1
ATOM 733 C CA . ASP A 1 102 ? -5.420 -8.957 9.204 1.00 92.19 102 ASP A CA 1
ATOM 734 C C . ASP A 1 102 ? -4.756 -7.674 8.691 1.00 92.19 102 ASP A C 1
ATOM 736 O O . ASP A 1 102 ? -3.540 -7.627 8.448 1.00 92.19 102 ASP A O 1
ATOM 740 N N . ARG A 1 103 ? -5.548 -6.609 8.560 1.00 91.94 103 ARG A N 1
ATOM 741 C CA . ARG A 1 103 ? -5.083 -5.283 8.150 1.00 91.94 103 ARG A CA 1
ATOM 742 C C . ARG A 1 103 ? -5.574 -4.210 9.107 1.00 91.94 103 ARG A C 1
ATOM 744 O O . ARG A 1 103 ? -6.706 -4.228 9.582 1.00 91.94 103 ARG A O 1
ATOM 751 N N . ARG A 1 104 ? -4.713 -3.233 9.362 1.00 93.38 104 ARG A N 1
ATOM 752 C CA . ARG A 1 104 ? -5.021 -2.032 10.133 1.00 93.38 104 ARG A CA 1
ATOM 753 C C . ARG A 1 104 ? -4.765 -0.818 9.265 1.00 93.38 104 ARG A C 1
ATOM 755 O O . ARG A 1 104 ? -3.659 -0.660 8.761 1.00 93.38 104 ARG A O 1
ATOM 762 N N . PHE A 1 105 ? -5.751 0.058 9.179 1.00 90.69 105 PHE A N 1
ATOM 763 C CA . PHE A 1 105 ? -5.645 1.360 8.544 1.00 90.69 105 PHE A CA 1
ATOM 764 C C . PHE A 1 105 ? -5.842 2.427 9.612 1.00 90.69 105 PHE A C 1
ATOM 766 O O . PHE A 1 105 ? -6.772 2.335 10.411 1.00 90.69 105 PHE A O 1
ATOM 773 N N . SER A 1 106 ? -4.967 3.421 9.650 1.00 91.81 106 SER A N 1
ATOM 774 C CA . SER A 1 106 ? -5.066 4.556 10.561 1.00 91.81 106 SER A CA 1
ATOM 775 C C . SER A 1 106 ? -5.105 5.836 9.746 1.00 91.81 106 SER A C 1
ATOM 777 O O . SER A 1 106 ? -4.185 6.110 8.975 1.00 91.81 106 SER A O 1
ATOM 779 N N . PHE A 1 107 ? -6.166 6.611 9.934 1.00 85.56 107 PHE A N 1
ATOM 780 C CA . PHE A 1 107 ? -6.383 7.896 9.281 1.00 85.56 107 PHE A CA 1
ATOM 781 C C . PHE A 1 107 ? -6.370 8.991 10.336 1.00 85.56 107 PHE A C 1
ATOM 783 O O . PHE A 1 107 ? -6.939 8.827 11.417 1.00 85.56 107 PHE A O 1
ATOM 790 N N . THR A 1 108 ? -5.768 10.124 10.001 1.00 83.75 108 THR A N 1
ATOM 791 C CA . THR A 1 108 ? -5.885 11.342 10.803 1.00 83.75 108 THR A CA 1
ATOM 792 C C . THR A 1 108 ? -6.866 12.268 10.103 1.00 83.75 108 THR A C 1
ATOM 794 O O . THR A 1 108 ? -6.609 12.714 8.985 1.00 83.75 108 THR A O 1
ATOM 797 N N . LEU A 1 109 ? -8.001 12.537 10.743 1.00 75.50 109 LEU A N 1
ATOM 798 C CA . LEU A 1 109 ? -9.005 13.459 10.228 1.00 75.50 109 LEU A CA 1
ATOM 799 C C . LEU A 1 109 ? -8.545 14.918 10.387 1.00 75.50 109 LEU A C 1
ATOM 801 O O . LEU A 1 109 ? -7.770 15.233 11.302 1.00 75.50 109 LEU A O 1
ATOM 805 N N . PRO A 1 110 ? -9.070 15.840 9.560 1.00 69.31 110 PRO A N 1
ATOM 806 C CA . PRO A 1 110 ? -8.970 17.271 9.823 1.00 69.31 110 PRO A CA 1
ATOM 807 C C . PRO A 1 110 ? -9.469 17.581 11.245 1.00 69.31 110 PRO A C 1
ATOM 809 O O . PRO A 1 110 ? -10.586 17.222 11.608 1.00 69.31 110 PRO A O 1
ATOM 812 N N . GLY A 1 111 ? -8.622 18.195 12.075 1.00 74.69 111 GLY A N 1
ATOM 813 C CA . GLY A 1 111 ? -8.881 18.389 13.512 1.00 74.69 111 GLY A CA 1
ATOM 814 C C . GLY A 1 111 ? -8.114 17.437 14.443 1.00 74.69 111 GLY A C 1
ATOM 815 O O . GLY A 1 111 ? -8.239 17.543 15.663 1.00 74.69 111 GLY A O 1
ATOM 816 N N . GLY A 1 112 ? -7.293 16.536 13.890 1.00 79.81 112 GLY A N 1
ATOM 817 C CA . GLY A 1 112 ? -6.344 15.709 14.645 1.00 79.81 112 GLY A CA 1
ATOM 818 C C . GLY A 1 112 ? -6.961 14.493 15.342 1.00 79.81 112 GLY A C 1
ATOM 819 O O . GLY A 1 112 ? -6.293 13.843 16.144 1.00 79.81 112 GLY A O 1
ATOM 820 N N . GLU A 1 113 ? -8.229 14.175 15.069 1.00 83.94 113 GLU A N 1
ATOM 821 C CA . GLU A 1 113 ? -8.851 12.935 15.538 1.00 83.94 113 GLU A CA 1
ATOM 822 C C . GLU A 1 113 ? -8.365 11.757 14.681 1.00 83.94 113 GLU A C 1
ATOM 824 O O . GLU A 1 113 ? -8.385 11.827 13.453 1.00 83.94 113 GLU A O 1
ATOM 829 N N . SER A 1 114 ? -7.913 10.677 15.323 1.00 88.38 114 SER A N 1
ATOM 830 C CA . SER A 1 114 ? -7.535 9.449 14.628 1.00 88.38 114 SER A CA 1
ATOM 831 C C . SER A 1 114 ? -8.721 8.495 14.507 1.00 88.38 114 SER A C 1
ATOM 833 O O . SER A 1 114 ? -9.494 8.313 15.449 1.00 88.38 114 SER A O 1
ATOM 835 N N . VAL A 1 115 ? -8.837 7.861 13.345 1.00 88.31 115 VAL A N 1
ATOM 836 C CA . VAL A 1 115 ? -9.795 6.788 13.070 1.00 88.31 115 VAL A CA 1
ATOM 837 C C . VAL A 1 115 ? -9.002 5.563 12.660 1.00 88.31 115 VAL A C 1
ATOM 839 O O . VAL A 1 115 ? -8.158 5.639 11.767 1.00 88.31 115 VAL A O 1
ATOM 842 N N . ILE A 1 116 ? -9.262 4.435 13.313 1.00 91.62 116 ILE A N 1
ATOM 843 C CA . ILE A 1 116 ? -8.617 3.166 12.987 1.00 91.62 116 ILE A CA 1
ATOM 844 C C . ILE A 1 116 ? -9.668 2.228 12.410 1.00 91.62 116 ILE A C 1
ATOM 846 O O . ILE A 1 116 ? -10.679 1.960 13.052 1.00 91.62 116 ILE A O 1
ATOM 850 N N . TYR A 1 117 ? -9.399 1.706 11.222 1.00 90.50 117 TYR A N 1
ATOM 851 C CA . TYR A 1 117 ? -10.162 0.627 10.616 1.00 90.50 117 TYR A CA 1
ATOM 852 C C . TYR A 1 117 ? -9.360 -0.671 10.731 1.00 90.50 117 TYR A C 1
ATOM 854 O O . TYR A 1 117 ? -8.202 -0.730 10.311 1.00 90.50 117 TYR A O 1
ATOM 862 N N . LEU A 1 118 ? -9.953 -1.695 11.339 1.00 92.44 118 LEU A N 1
ATOM 863 C CA . LEU A 1 118 ? -9.382 -3.037 11.415 1.00 92.44 118 LEU A CA 1
ATOM 864 C C . LEU A 1 118 ? -10.188 -3.963 10.518 1.00 92.44 118 LEU A C 1
ATOM 866 O O . LEU A 1 118 ? -11.381 -4.141 10.743 1.00 92.44 118 LEU A O 1
ATOM 870 N N . ASP A 1 119 ? -9.519 -4.566 9.547 1.00 89.31 119 ASP A N 1
ATOM 871 C CA . ASP A 1 119 ? -10.056 -5.632 8.713 1.00 89.31 119 ASP A CA 1
ATOM 872 C C . ASP A 1 119 ? -9.470 -6.948 9.211 1.00 89.31 119 ASP A C 1
ATOM 874 O O . ASP A 1 119 ? -8.255 -7.157 9.170 1.00 89.31 119 ASP A O 1
ATOM 878 N N . ARG A 1 120 ? -10.323 -7.804 9.759 1.00 88.94 120 ARG A N 1
ATOM 879 C CA . ARG A 1 120 ? -9.974 -9.158 10.181 1.00 88.94 120 ARG A CA 1
ATOM 880 C C . ARG A 1 120 ? -10.873 -10.112 9.422 1.00 88.94 120 ARG A C 1
ATOM 882 O O . ARG A 1 120 ? -12.020 -9.769 9.178 1.00 88.94 120 ARG A O 1
ATOM 889 N N . ALA A 1 121 ? -10.356 -11.291 9.085 1.00 80.69 121 ALA A N 1
ATOM 890 C CA . ALA A 1 121 ? -11.000 -12.317 8.251 1.00 80.69 121 ALA A CA 1
ATOM 891 C C . ALA A 1 121 ? -12.529 -12.170 8.034 1.00 80.69 121 ALA A C 1
ATOM 893 O O . ALA A 1 121 ? -12.966 -11.914 6.916 1.00 80.69 121 ALA A O 1
ATOM 894 N N . ASP A 1 122 ? -13.330 -12.318 9.091 1.00 81.50 122 ASP A N 1
ATOM 895 C CA . ASP A 1 122 ? -14.795 -12.248 9.075 1.00 81.50 122 ASP A CA 1
ATOM 896 C C . ASP A 1 122 ? -15.381 -10.988 9.742 1.00 81.50 122 ASP A C 1
ATOM 898 O O . ASP A 1 122 ? -16.599 -10.809 9.747 1.00 81.50 122 ASP A O 1
ATOM 902 N N . LYS A 1 123 ? -14.546 -10.109 10.311 1.00 88.25 123 LYS A N 1
ATOM 903 C CA . LYS A 1 123 ? -14.984 -8.974 11.134 1.00 88.25 123 LYS A CA 1
ATOM 904 C C . LYS A 1 123 ? -14.218 -7.705 10.834 1.00 88.25 123 LYS A C 1
ATOM 906 O O . LYS A 1 123 ? -12.990 -7.661 10.849 1.00 88.25 123 LYS A O 1
ATOM 911 N N . ARG A 1 124 ? -14.970 -6.624 10.680 1.00 88.88 124 ARG A N 1
ATOM 912 C CA . ARG A 1 124 ? -14.423 -5.288 10.472 1.00 88.88 124 ARG A CA 1
ATOM 913 C C . ARG A 1 124 ? -14.779 -4.410 11.647 1.00 88.88 124 ARG A C 1
ATOM 915 O O . ARG A 1 124 ? -15.905 -4.457 12.129 1.00 88.88 124 ARG A O 1
ATOM 922 N N . TYR A 1 125 ? -13.839 -3.589 12.083 1.00 90.75 125 TYR A N 1
ATOM 923 C CA . TYR A 1 125 ? -14.051 -2.663 13.186 1.00 90.75 125 TYR A CA 1
ATOM 924 C C . TYR A 1 125 ? -13.661 -1.254 12.783 1.00 90.75 125 TYR A C 1
ATOM 926 O O . TYR A 1 125 ? -12.635 -1.050 12.134 1.00 90.75 125 TYR A O 1
ATOM 934 N N . ILE A 1 126 ? -14.437 -0.283 13.249 1.00 90.06 126 ILE A N 1
ATOM 935 C CA . ILE A 1 126 ? -13.996 1.104 13.356 1.00 90.06 126 ILE A CA 1
ATOM 936 C C . ILE A 1 126 ? -13.700 1.402 14.821 1.00 90.06 126 ILE A C 1
ATOM 938 O O . ILE A 1 126 ? -14.467 1.032 15.709 1.00 90.06 126 ILE A O 1
ATOM 942 N N . ILE A 1 127 ? -12.577 2.055 15.087 1.00 92.06 127 ILE A N 1
ATOM 943 C CA . ILE A 1 127 ? -12.143 2.447 16.424 1.00 92.06 127 ILE A CA 1
ATOM 944 C C . ILE A 1 127 ? -11.869 3.948 16.399 1.00 92.06 127 ILE A C 1
ATOM 946 O O . ILE A 1 127 ? -11.152 4.446 15.529 1.00 92.06 127 ILE A O 1
ATOM 950 N N . LEU A 1 128 ? -12.420 4.650 17.386 1.00 91.75 128 LEU A N 1
ATOM 951 C CA . LEU A 1 128 ? -12.235 6.078 17.637 1.00 91.75 128 LEU A CA 1
ATOM 952 C C . LEU A 1 128 ? -11.492 6.224 18.974 1.00 91.75 128 LEU A C 1
ATOM 954 O O . LEU A 1 128 ? -12.135 6.330 20.027 1.00 91.75 128 LEU A O 1
ATOM 958 N N . PRO A 1 129 ? -10.142 6.200 18.984 1.00 93.31 129 PRO A N 1
ATOM 959 C CA . PRO A 1 129 ? -9.364 6.098 20.219 1.00 93.31 129 PRO A CA 1
ATOM 960 C C . PRO A 1 129 ? -9.634 7.245 21.194 1.00 93.31 129 PRO A C 1
ATOM 962 O O . PRO A 1 129 ? -9.805 7.012 22.389 1.00 93.31 129 PRO A O 1
ATOM 965 N N . LYS A 1 130 ? -9.760 8.479 20.685 1.00 91.69 130 LYS A N 1
ATOM 966 C CA . LYS A 1 130 ? -10.041 9.674 21.499 1.00 91.69 130 LYS A CA 1
ATOM 967 C C . LYS A 1 130 ? -11.389 9.586 22.222 1.00 91.69 130 LYS A C 1
ATOM 969 O O . LYS A 1 130 ? -11.523 10.095 23.332 1.00 91.69 130 LYS A O 1
ATOM 974 N N . ARG A 1 131 ? -12.368 8.912 21.612 1.00 90.38 131 ARG A N 1
ATOM 975 C CA . ARG A 1 131 ? -13.707 8.686 22.177 1.00 90.38 131 ARG A CA 1
ATOM 976 C C . ARG A 1 131 ? -13.794 7.414 23.013 1.00 90.38 131 ARG A C 1
ATOM 978 O O . ARG A 1 131 ? -14.812 7.200 23.657 1.00 90.38 131 ARG A O 1
ATOM 985 N N . LYS A 1 132 ? -12.745 6.581 23.011 1.00 94.25 132 LYS A N 1
ATOM 986 C CA . LYS A 1 132 ? -12.732 5.242 23.623 1.00 94.25 132 LYS A CA 1
ATOM 987 C C . LYS A 1 132 ? -13.894 4.371 23.131 1.00 94.25 132 LYS A C 1
ATOM 989 O O . LYS A 1 132 ? -14.480 3.611 23.895 1.00 94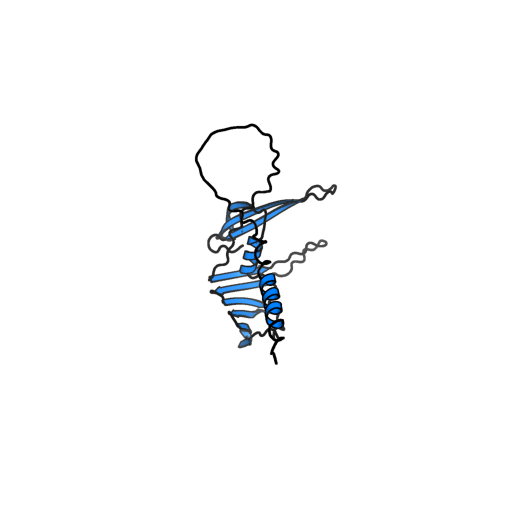.25 132 LYS A O 1
ATOM 994 N N . GLN A 1 133 ? -14.242 4.516 21.856 1.00 92.00 133 GLN A N 1
ATOM 995 C CA . GLN A 1 133 ? -15.369 3.833 21.228 1.00 92.00 133 GLN A CA 1
ATOM 996 C C . GLN A 1 133 ? -14.879 2.943 20.092 1.00 92.00 133 GLN A C 1
ATOM 998 O O . GLN A 1 133 ? -13.902 3.265 19.412 1.00 92.00 133 GLN A O 1
ATOM 1003 N N . TYR A 1 134 ? -15.590 1.841 19.878 1.00 92.31 134 TYR A N 1
ATOM 1004 C CA . TYR A 1 134 ? -15.451 1.006 18.696 1.00 92.31 134 TYR A CA 1
ATOM 1005 C C . TYR A 1 134 ? -16.825 0.515 18.247 1.00 92.31 134 TYR A C 1
ATOM 1007 O O . TYR A 1 134 ? -17.749 0.426 19.058 1.00 92.31 134 TYR A O 1
ATOM 1015 N N . ALA A 1 135 ? -16.951 0.198 16.963 1.00 89.75 135 ALA A N 1
ATOM 1016 C CA . ALA A 1 135 ? -18.126 -0.460 16.411 1.00 89.75 135 ALA A CA 1
ATOM 1017 C C . ALA A 1 135 ? -17.689 -1.568 15.451 1.00 89.75 135 ALA A C 1
ATOM 1019 O O . ALA A 1 135 ? -16.717 -1.403 14.710 1.00 89.75 135 ALA A O 1
ATOM 1020 N N . GLU A 1 136 ? -18.400 -2.693 15.474 1.00 90.06 136 GLU A N 1
ATOM 1021 C CA . GLU A 1 136 ? -18.293 -3.714 14.434 1.00 90.06 136 GLU A CA 1
ATOM 1022 C C . GLU A 1 136 ? -19.073 -3.243 13.203 1.00 90.06 136 GLU A C 1
ATOM 1024 O O . GLU A 1 136 ? -20.211 -2.783 13.315 1.00 90.06 136 GLU A O 1
ATOM 1029 N N . LEU A 1 137 ? -18.441 -3.318 12.037 1.00 84.31 137 LEU A N 1
ATOM 1030 C CA . LEU A 1 137 ? -19.010 -2.874 10.776 1.00 84.31 137 LEU A CA 1
ATOM 1031 C C . LEU A 1 137 ? -19.698 -4.053 10.090 1.00 84.31 137 LEU A C 1
ATOM 103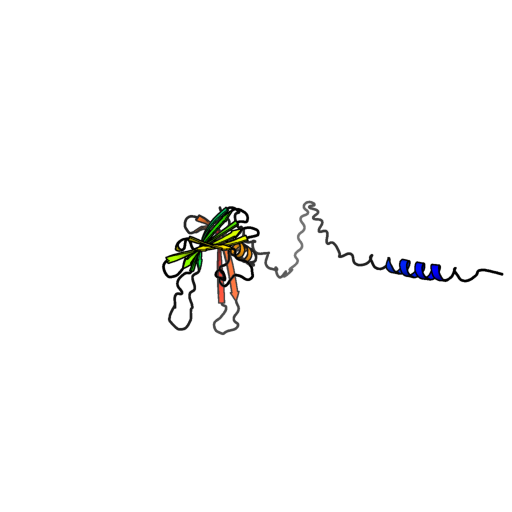3 O O . LEU A 1 137 ? -19.050 -4.920 9.503 1.00 84.31 137 LEU A O 1
ATOM 1037 N N . THR A 1 138 ? -21.024 -4.056 10.136 1.00 78.00 138 THR A N 1
ATOM 1038 C CA . THR A 1 138 ? -21.872 -4.877 9.269 1.00 78.00 138 THR A CA 1
ATOM 1039 C C . THR A 1 138 ? -22.107 -4.166 7.929 1.00 78.00 138 THR A C 1
ATOM 1041 O O . THR A 1 138 ? -22.046 -2.931 7.883 1.00 78.00 138 THR A O 1
ATOM 1044 N N . PRO A 1 139 ? -22.436 -4.888 6.840 1.00 66.44 139 PRO A N 1
ATOM 1045 C CA . PRO A 1 139 ? -22.754 -4.282 5.540 1.00 66.44 139 PRO A CA 1
ATOM 1046 C C . PRO A 1 139 ? -23.854 -3.206 5.585 1.00 66.44 139 PRO A C 1
ATOM 1048 O O . PRO A 1 139 ? -23.914 -2.348 4.715 1.00 66.44 139 PRO A O 1
ATOM 1051 N N . GLN A 1 140 ? -24.724 -3.245 6.597 1.00 62.38 140 GLN A N 1
ATOM 1052 C CA . GLN A 1 140 ? -25.830 -2.306 6.801 1.00 62.38 140 GLN A CA 1
ATOM 1053 C C . GLN A 1 140 ? -25.462 -1.112 7.699 1.00 62.38 140 GLN A C 1
ATOM 1055 O O . GLN A 1 140 ? -26.250 -0.180 7.828 1.00 62.38 140 GLN A O 1
ATOM 1060 N N . SER A 1 141 ? -24.296 -1.140 8.351 1.00 59.41 141 SER A N 1
ATOM 1061 C CA . SER A 1 141 ? -23.892 -0.157 9.373 1.00 59.41 141 SER A CA 1
ATOM 1062 C C . SER A 1 141 ? -22.940 0.934 8.873 1.00 59.41 141 SER A C 1
ATOM 1064 O O . SER A 1 141 ? -22.626 1.870 9.610 1.00 59.41 141 SER A O 1
ATOM 1066 N N . THR A 1 142 ? -22.459 0.851 7.633 1.00 56.16 142 THR A N 1
ATOM 1067 C CA . THR A 1 142 ? -21.426 1.765 7.141 1.00 56.16 142 THR A CA 1
ATOM 1068 C C . THR A 1 142 ? -22.039 3.048 6.583 1.00 56.16 142 THR A C 1
ATOM 1070 O O . THR A 1 142 ? -22.217 3.196 5.382 1.00 56.16 142 THR A O 1
ATOM 1073 N N . GLY A 1 143 ? -22.286 4.021 7.466 1.00 50.38 143 GLY A N 1
ATOM 1074 C CA . GLY A 1 143 ? -22.273 5.451 7.110 1.00 50.38 143 GLY A CA 1
ATOM 1075 C C . GLY A 1 143 ? -20.848 6.011 6.941 1.00 50.38 143 GLY A C 1
ATOM 1076 O O . GLY A 1 143 ? -20.661 7.219 6.837 1.00 50.38 143 GLY A O 1
ATOM 1077 N N . PHE A 1 144 ? -19.841 5.132 6.971 1.00 51.00 144 PHE A N 1
ATOM 1078 C CA . PHE A 1 144 ? -18.427 5.420 6.772 1.00 51.00 144 PHE A CA 1
ATOM 1079 C C . PHE A 1 144 ? -17.920 4.532 5.635 1.00 51.00 144 PHE A C 1
ATOM 1081 O O . PHE A 1 144 ? -17.677 3.339 5.829 1.00 51.00 144 PHE A O 1
ATOM 1088 N N . GLU A 1 145 ? -17.780 5.106 4.445 1.00 55.16 145 GLU A N 1
ATOM 1089 C CA . GLU A 1 145 ? -16.948 4.511 3.406 1.00 55.16 145 GLU A CA 1
ATOM 1090 C C . GLU A 1 145 ? -15.498 4.795 3.792 1.00 55.16 145 GLU A C 1
ATOM 1092 O O . GLU A 1 145 ? -15.096 5.955 3.915 1.00 55.16 145 GLU A O 1
ATOM 1097 N N . VAL A 1 146 ? -14.704 3.742 4.025 1.00 57.09 146 VAL A N 1
ATOM 1098 C CA . VAL A 1 146 ? -13.247 3.905 4.069 1.00 57.09 146 VAL A CA 1
ATOM 1099 C C . VAL A 1 146 ? -12.877 4.623 2.771 1.00 57.09 146 VAL A C 1
ATOM 1101 O O . VAL A 1 146 ? -13.321 4.162 1.715 1.00 57.09 146 VAL A O 1
ATOM 1104 N N . PRO A 1 147 ? -12.136 5.751 2.817 1.00 55.09 147 PRO A N 1
ATOM 1105 C CA . PRO A 1 147 ? -11.731 6.449 1.607 1.00 55.09 147 PRO A CA 1
ATOM 1106 C C . PRO A 1 147 ? -11.205 5.423 0.611 1.00 55.09 147 PRO A C 1
ATOM 1108 O O . PRO A 1 147 ? -10.458 4.537 1.027 1.00 55.09 147 PRO A O 1
ATOM 1111 N N . HIS A 1 148 ? -11.618 5.530 -0.656 1.00 61.12 148 HIS A N 1
ATOM 1112 C CA . HIS A 1 148 ? -11.263 4.643 -1.773 1.00 61.12 148 HIS A CA 1
ATOM 1113 C C . HIS A 1 148 ? -9.753 4.701 -2.103 1.00 61.12 148 HIS A C 1
ATOM 1115 O O . HIS A 1 148 ? -9.338 4.873 -3.245 1.00 61.12 148 HIS A O 1
ATOM 1121 N N . MET A 1 149 ? -8.898 4.622 -1.090 1.00 68.62 149 MET A N 1
ATOM 1122 C CA . MET A 1 149 ? -7.469 4.477 -1.224 1.00 68.62 149 MET A CA 1
ATOM 1123 C C . MET A 1 149 ? -7.193 3.012 -1.482 1.00 68.62 149 MET A C 1
ATOM 1125 O O . MET A 1 149 ? -7.602 2.135 -0.718 1.00 68.62 149 MET A O 1
ATOM 1129 N N . MET A 1 150 ? -6.487 2.763 -2.577 1.00 76.25 150 MET A N 1
ATOM 1130 C CA . MET A 1 150 ? -6.019 1.428 -2.879 1.00 76.25 150 MET A CA 1
ATOM 1131 C C . MET A 1 150 ? -5.119 0.943 -1.753 1.00 76.25 150 MET A C 1
ATOM 1133 O O . MET A 1 150 ? -4.215 1.642 -1.287 1.00 76.25 150 MET A O 1
ATOM 1137 N N . THR A 1 151 ? -5.369 -0.280 -1.314 1.00 82.56 151 THR A N 1
ATOM 1138 C CA . THR A 1 151 ? -4.459 -0.952 -0.401 1.00 82.56 151 THR A CA 1
ATOM 1139 C C . THR A 1 151 ? -3.152 -1.300 -1.125 1.00 82.56 151 THR A C 1
ATOM 1141 O O . THR A 1 151 ? -3.171 -1.468 -2.345 1.00 82.56 151 THR A O 1
ATOM 1144 N N . PRO A 1 152 ? -2.023 -1.492 -0.419 1.00 86.38 152 PRO A N 1
ATOM 1145 C CA . PRO A 1 152 ? -0.770 -1.877 -1.071 1.00 86.38 152 PRO A CA 1
ATOM 1146 C C . PRO A 1 152 ? -0.896 -3.147 -1.926 1.00 86.38 152 PRO A C 1
ATOM 1148 O O . PRO A 1 152 ? -0.316 -3.210 -3.002 1.00 86.38 152 PRO A O 1
ATOM 1151 N N . GLY A 1 153 ? -1.735 -4.105 -1.520 1.00 86.75 153 GLY A N 1
ATOM 1152 C CA . GLY A 1 153 ? -2.092 -5.263 -2.347 1.00 86.75 153 GLY A CA 1
ATOM 1153 C C . GLY A 1 153 ? -2.774 -4.919 -3.665 1.00 86.75 153 GLY A C 1
ATOM 1154 O O . GLY A 1 153 ? -2.374 -5.419 -4.709 1.00 86.75 153 GLY A O 1
ATOM 1155 N N . GLN A 1 154 ? -3.749 -4.010 -3.639 1.00 88.00 154 GLN A N 1
ATOM 1156 C CA . GLN A 1 154 ? -4.424 -3.545 -4.856 1.00 88.00 154 GLN A CA 1
ATOM 1157 C C . GLN A 1 154 ? -3.463 -2.774 -5.772 1.00 88.00 154 GLN A C 1
ATOM 1159 O O . GLN A 1 154 ? -3.520 -2.936 -6.987 1.00 88.00 154 GLN A O 1
ATOM 1164 N N . ILE A 1 155 ? -2.537 -1.992 -5.202 1.00 89.38 155 ILE A N 1
ATOM 1165 C CA . ILE A 1 155 ? -1.480 -1.314 -5.971 1.00 89.38 155 ILE A CA 1
ATOM 1166 C C . ILE A 1 155 ? -0.565 -2.354 -6.630 1.00 89.38 155 ILE A C 1
ATOM 1168 O O . ILE A 1 155 ? -0.266 -2.247 -7.816 1.00 89.38 155 ILE A O 1
ATOM 1172 N N . VAL A 1 156 ? -0.155 -3.390 -5.892 1.00 92.38 156 VAL A N 1
ATOM 1173 C CA . VAL A 1 156 ? 0.640 -4.506 -6.428 1.00 92.38 156 VAL A CA 1
ATOM 1174 C C . VAL A 1 156 ? -0.091 -5.202 -7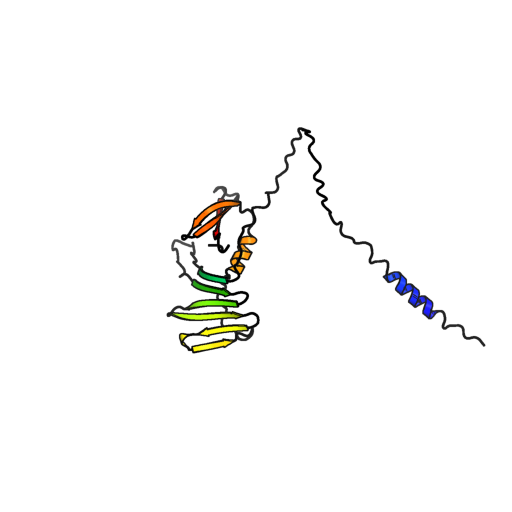.576 1.00 92.38 156 VAL A C 1
ATOM 1176 O O . VAL A 1 156 ? 0.515 -5.448 -8.617 1.00 92.38 156 VAL A O 1
ATOM 1179 N N . GLU A 1 157 ? -1.377 -5.513 -7.416 1.00 91.44 157 GLU A N 1
ATOM 1180 C CA . GLU A 1 157 ? -2.192 -6.136 -8.466 1.00 91.44 157 GLU A CA 1
ATOM 1181 C C . GLU A 1 157 ? -2.296 -5.247 -9.708 1.00 91.44 157 GLU A C 1
ATOM 1183 O O . GLU A 1 157 ? -2.079 -5.718 -10.824 1.00 91.44 157 GLU A O 1
ATOM 1188 N N . GLN A 1 158 ? -2.556 -3.951 -9.527 1.00 89.38 158 GLN A N 1
ATOM 1189 C CA . GLN A 1 158 ? -2.614 -3.000 -10.632 1.00 89.38 158 GLN A CA 1
ATOM 1190 C C . GLN A 1 158 ? -1.275 -2.915 -11.370 1.00 89.38 158 GLN A C 1
ATOM 1192 O O . GLN A 1 158 ? -1.255 -2.962 -12.599 1.00 89.38 158 GLN A O 1
ATOM 1197 N N . VAL A 1 159 ? -0.165 -2.840 -10.633 1.00 90.81 159 VAL A N 1
ATOM 1198 C CA . VAL A 1 159 ? 1.189 -2.778 -11.197 1.00 90.81 159 VAL A CA 1
ATOM 1199 C C . VAL A 1 159 ? 1.531 -4.050 -11.973 1.00 90.81 159 VAL A C 1
ATOM 1201 O O . VAL A 1 159 ? 2.067 -3.959 -13.073 1.00 90.81 159 VAL A O 1
ATOM 1204 N N . LYS A 1 160 ? 1.177 -5.235 -11.464 1.00 89.62 160 LYS A N 1
ATOM 1205 C CA . LYS A 1 160 ? 1.392 -6.510 -12.175 1.00 89.62 160 LYS A CA 1
ATOM 1206 C C . LYS A 1 160 ? 0.647 -6.595 -13.503 1.00 89.62 160 LYS A C 1
ATOM 1208 O O . LYS A 1 160 ? 1.109 -7.273 -14.416 1.00 89.62 160 LYS A O 1
ATOM 1213 N N . ASN A 1 161 ? -0.502 -5.933 -13.599 1.00 89.44 161 ASN A N 1
ATOM 1214 C CA . ASN A 1 161 ? -1.320 -5.935 -14.806 1.00 89.44 161 ASN A CA 1
ATOM 1215 C C . ASN A 1 161 ? -0.808 -4.953 -15.876 1.00 89.44 161 ASN A C 1
ATOM 1217 O O . ASN A 1 161 ? -1.276 -5.012 -17.015 1.00 89.44 161 ASN A O 1
ATOM 1221 N N . LEU A 1 162 ? 0.156 -4.081 -15.550 1.00 89.00 162 LEU A N 1
ATOM 1222 C CA . LEU A 1 162 ? 0.762 -3.165 -16.514 1.00 89.00 162 LEU A CA 1
ATOM 1223 C C . LEU A 1 162 ? 1.540 -3.933 -17.589 1.00 89.00 162 LEU A C 1
ATOM 1225 O O . LEU A 1 162 ? 2.308 -4.846 -17.300 1.00 89.00 162 LEU A O 1
ATOM 1229 N N . GLN A 1 163 ? 1.346 -3.530 -18.843 1.00 86.94 163 GLN A N 1
ATOM 1230 C CA . GLN A 1 163 ? 1.995 -4.119 -20.013 1.00 86.94 163 GLN A CA 1
ATOM 1231 C C . GLN A 1 163 ? 2.964 -3.117 -20.647 1.00 86.94 163 GLN A C 1
ATOM 1233 O O . GLN A 1 163 ? 2.804 -1.908 -20.494 1.00 86.94 163 GLN A O 1
ATOM 1238 N N . GLY A 1 164 ? 3.962 -3.619 -21.378 1.00 86.94 164 GLY A N 1
ATOM 1239 C CA . GLY A 1 164 ? 4.924 -2.781 -22.107 1.00 86.94 164 GLY A CA 1
ATOM 1240 C C . GLY A 1 164 ? 5.998 -2.123 -21.235 1.00 86.94 164 GLY A C 1
ATO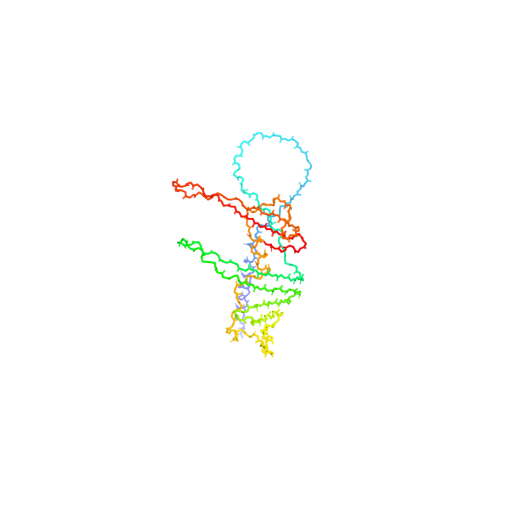M 1241 O O . GLY A 1 164 ? 6.707 -1.243 -21.710 1.00 86.94 164 GLY A O 1
ATOM 1242 N N . TYR A 1 165 ? 6.118 -2.527 -19.970 1.00 90.94 165 TYR A N 1
ATOM 1243 C CA . TYR A 1 165 ? 7.211 -2.095 -19.109 1.00 90.94 165 TYR A CA 1
ATOM 1244 C C . TYR A 1 165 ? 8.449 -2.966 -19.322 1.00 90.94 165 TYR A C 1
ATOM 1246 O O . TYR A 1 165 ? 8.368 -4.188 -19.464 1.00 90.94 165 TYR A O 1
ATOM 1254 N N . GLU A 1 166 ? 9.609 -2.324 -19.286 1.00 91.50 166 GLU A N 1
ATOM 1255 C CA . GLU A 1 166 ? 10.913 -2.965 -19.365 1.00 91.50 166 GLU A CA 1
ATOM 1256 C C . GLU A 1 166 ? 11.685 -2.735 -18.069 1.00 91.50 166 GLU A C 1
ATOM 1258 O O . GLU A 1 166 ? 11.680 -1.638 -17.504 1.00 91.50 166 GLU A O 1
ATOM 1263 N N . ARG A 1 167 ? 12.375 -3.773 -17.589 1.00 92.81 167 ARG A N 1
ATOM 1264 C CA . ARG A 1 167 ? 13.274 -3.660 -16.439 1.00 92.81 167 ARG A CA 1
ATOM 1265 C C . ARG A 1 167 ? 14.527 -2.893 -16.861 1.00 92.81 167 ARG A C 1
ATOM 1267 O O . ARG A 1 167 ? 15.313 -3.387 -17.661 1.00 92.81 167 ARG A O 1
ATOM 1274 N N . VAL A 1 168 ? 14.735 -1.715 -16.283 1.00 92.56 168 VAL A N 1
ATOM 1275 C CA . VAL A 1 168 ? 15.868 -0.829 -16.601 1.00 92.56 168 VAL A CA 1
ATOM 1276 C C . VAL A 1 168 ? 17.101 -1.177 -15.772 1.00 92.56 168 VAL A C 1
ATOM 1278 O O . VAL A 1 168 ? 18.225 -1.064 -16.251 1.00 92.56 168 VAL A O 1
ATOM 1281 N N . GLY A 1 169 ? 16.906 -1.607 -14.526 1.00 92.69 169 GLY A N 1
ATOM 1282 C CA . GLY A 1 169 ? 18.004 -1.945 -13.628 1.00 92.69 169 GLY A CA 1
ATOM 1283 C C . GLY A 1 169 ? 17.666 -1.685 -12.171 1.00 92.69 169 GLY A C 1
ATOM 1284 O O . GLY A 1 169 ? 16.499 -1.570 -11.800 1.00 92.69 169 GLY A O 1
ATOM 1285 N N . GLU A 1 170 ? 18.704 -1.615 -11.349 1.00 95.31 170 GLU A N 1
ATOM 1286 C CA . GLU A 1 170 ? 18.591 -1.350 -9.918 1.00 95.31 170 GLU A CA 1
ATOM 1287 C C . GLU A 1 170 ? 19.053 0.074 -9.606 1.00 95.31 170 GLU A C 1
ATOM 1289 O O . GLU A 1 170 ? 20.032 0.550 -10.179 1.00 95.31 170 GLU A O 1
ATOM 1294 N N . GLU A 1 171 ? 18.353 0.752 -8.700 1.00 95.50 171 GLU A N 1
ATOM 1295 C CA . GLU A 1 171 ? 18.737 2.073 -8.193 1.00 95.50 171 GLU A CA 1
ATOM 1296 C C . GLU A 1 171 ? 18.367 2.216 -6.711 1.00 95.50 171 GLU A C 1
ATOM 1298 O O . GLU A 1 171 ? 17.854 1.282 -6.090 1.00 95.50 171 GLU A O 1
ATOM 1303 N N . THR A 1 172 ? 18.630 3.387 -6.133 1.00 95.44 172 THR A N 1
ATOM 1304 C CA . THR A 1 172 ? 18.233 3.715 -4.760 1.00 95.44 172 THR A CA 1
ATOM 1305 C C . THR A 1 172 ? 17.166 4.802 -4.787 1.00 95.44 172 THR A C 1
ATOM 1307 O O . THR A 1 172 ? 17.400 5.878 -5.334 1.00 95.44 172 THR A O 1
ATOM 1310 N N . ALA A 1 173 ? 16.021 4.554 -4.151 1.00 92.94 173 ALA A N 1
ATOM 1311 C CA . ALA A 1 173 ? 14.941 5.526 -3.986 1.00 92.94 173 ALA A CA 1
ATOM 1312 C C . ALA A 1 173 ? 14.508 5.575 -2.518 1.00 92.94 173 ALA A C 1
ATOM 1314 O O . ALA A 1 173 ? 14.337 4.539 -1.882 1.00 92.94 173 ALA A O 1
ATOM 1315 N N . ASN A 1 174 ? 14.368 6.777 -1.951 1.00 88.31 174 ASN A N 1
ATOM 1316 C CA . ASN A 1 174 ? 14.027 6.978 -0.533 1.00 88.31 174 ASN A CA 1
ATOM 1317 C C . ASN A 1 174 ? 14.928 6.186 0.445 1.00 88.31 174 ASN A C 1
ATOM 1319 O O . ASN A 1 174 ? 14.468 5.703 1.477 1.00 88.31 174 ASN A O 1
ATOM 1323 N N . GLY A 1 175 ? 16.214 6.022 0.105 1.00 91.38 175 GLY A N 1
ATOM 1324 C CA . GLY A 1 175 ? 17.180 5.246 0.896 1.00 91.38 175 GLY A CA 1
ATOM 1325 C C . GLY A 1 175 ? 17.021 3.722 0.808 1.00 91.38 175 GLY A C 1
ATOM 1326 O O . GLY A 1 175 ? 17.731 3.006 1.508 1.00 91.38 175 GLY A O 1
ATOM 1327 N N . ARG A 1 176 ? 16.120 3.218 -0.044 1.00 93.31 176 ARG A N 1
ATOM 1328 C CA . ARG A 1 176 ? 15.865 1.790 -0.269 1.00 93.31 176 ARG A CA 1
ATOM 1329 C C . ARG A 1 176 ? 16.364 1.360 -1.645 1.00 93.31 176 ARG A C 1
ATOM 1331 O O . ARG A 1 176 ? 16.279 2.123 -2.605 1.00 93.31 176 ARG A O 1
ATOM 1338 N N . ALA A 1 177 ? 16.878 0.136 -1.742 1.00 96.25 177 ALA A N 1
ATOM 1339 C CA . ALA A 1 177 ? 17.250 -0.457 -3.022 1.00 96.25 177 ALA A CA 1
ATOM 1340 C C . ALA A 1 177 ? 15.986 -0.879 -3.785 1.00 96.25 177 ALA A C 1
ATOM 1342 O O . ALA A 1 177 ? 15.154 -1.617 -3.250 1.00 96.25 177 ALA A O 1
ATOM 1343 N N . VAL A 1 178 ? 15.854 -0.436 -5.034 1.00 97.44 178 VAL A N 1
ATOM 1344 C CA . VAL A 1 178 ? 14.678 -0.679 -5.879 1.00 97.44 178 VAL A CA 1
ATOM 1345 C C . VAL A 1 178 ? 15.062 -1.263 -7.233 1.00 97.44 178 VAL A C 1
ATOM 1347 O O . VAL A 1 178 ? 16.176 -1.074 -7.719 1.00 97.44 178 VAL A O 1
ATOM 1350 N N . ILE A 1 179 ? 14.114 -1.949 -7.864 1.00 96.44 179 ILE A N 1
ATOM 1351 C CA . ILE A 1 179 ? 14.155 -2.309 -9.280 1.00 96.44 179 ILE A CA 1
ATOM 1352 C C . ILE A 1 179 ? 13.312 -1.287 -10.038 1.00 96.44 179 ILE A C 1
ATOM 1354 O O . ILE A 1 179 ? 12.136 -1.086 -9.727 1.00 96.44 179 ILE A O 1
ATOM 1358 N N . LYS A 1 180 ? 13.919 -0.655 -11.039 1.00 95.25 180 LYS A N 1
ATOM 1359 C CA . LYS A 1 180 ? 13.280 0.332 -11.904 1.00 95.25 180 LYS A CA 1
ATOM 1360 C C . LYS A 1 180 ? 12.716 -0.341 -13.147 1.00 95.25 180 LYS A C 1
ATOM 1362 O O . LYS A 1 180 ? 13.449 -1.003 -13.885 1.00 95.25 180 LYS A O 1
ATOM 1367 N N . TYR A 1 181 ? 11.443 -0.090 -13.415 1.00 94.50 181 TYR A N 1
ATOM 1368 C CA . TYR A 1 181 ? 10.768 -0.446 -14.656 1.00 94.50 181 TYR A CA 1
ATOM 1369 C C . TYR A 1 181 ? 10.370 0.827 -15.394 1.00 94.50 181 TYR A C 1
ATOM 1371 O O . TYR A 1 181 ? 9.940 1.796 -14.765 1.00 94.50 181 TYR A O 1
ATOM 1379 N N . ARG A 1 182 ? 10.504 0.840 -16.718 1.00 92.38 182 ARG A N 1
ATOM 1380 C CA . ARG A 1 182 ? 10.134 1.978 -17.562 1.00 92.38 182 ARG A CA 1
ATOM 1381 C C . ARG A 1 182 ? 9.196 1.525 -18.664 1.00 92.38 182 ARG A C 1
ATOM 1383 O O . ARG A 1 182 ? 9.444 0.520 -19.316 1.00 92.38 182 ARG A O 1
ATOM 1390 N N . TYR A 1 183 ? 8.158 2.313 -18.874 1.00 89.50 183 TYR A N 1
ATOM 1391 C CA . TYR A 1 183 ? 7.360 2.311 -20.085 1.00 89.50 183 TYR A CA 1
ATOM 1392 C C . TYR A 1 183 ? 7.746 3.537 -20.909 1.00 89.50 183 TYR A C 1
ATOM 1394 O O . TYR A 1 183 ? 7.834 4.643 -20.368 1.00 89.50 183 TYR A O 1
ATOM 1402 N N . SER A 1 184 ? 7.958 3.342 -22.204 1.00 84.62 184 SER A N 1
ATOM 1403 C CA . SER A 1 184 ? 8.092 4.412 -23.187 1.00 84.62 184 SER A CA 1
ATOM 1404 C C . SER A 1 184 ? 7.130 4.135 -24.339 1.00 84.62 184 SER A C 1
ATOM 1406 O O . SER A 1 184 ? 7.138 3.075 -24.959 1.00 84.62 184 SER A O 1
ATOM 1408 N N . GLY A 1 185 ? 6.258 5.098 -24.608 1.00 78.00 185 GLY A N 1
ATOM 1409 C CA . GLY A 1 185 ? 5.266 5.039 -25.672 1.00 78.00 185 GLY A CA 1
ATOM 1410 C C . GLY A 1 185 ? 5.309 6.310 -26.500 1.00 78.00 185 GLY A C 1
ATOM 1411 O O . GLY A 1 185 ? 5.674 7.374 -26.009 1.00 78.00 185 GLY A O 1
ATOM 1412 N N . THR A 1 186 ? 4.948 6.211 -27.773 1.00 75.06 186 THR A N 1
ATOM 1413 C CA . THR A 1 186 ? 4.738 7.377 -28.634 1.00 75.06 186 THR A CA 1
ATOM 1414 C C . THR A 1 186 ? 3.309 7.318 -29.151 1.00 75.06 186 THR A C 1
ATOM 1416 O O . THR A 1 186 ? 2.961 6.434 -29.934 1.00 75.06 186 THR A O 1
ATOM 1419 N N . ALA A 1 187 ? 2.462 8.230 -28.683 1.00 72.50 187 ALA A N 1
ATOM 1420 C CA . ALA A 1 187 ? 1.093 8.372 -29.145 1.00 72.50 187 ALA A CA 1
ATOM 1421 C C . ALA A 1 187 ? 1.065 9.302 -30.362 1.00 72.50 187 ALA A C 1
ATOM 1423 O O . ALA A 1 187 ? 1.325 10.503 -30.253 1.00 72.50 187 ALA A O 1
ATOM 1424 N N . LYS A 1 188 ? 0.731 8.749 -31.531 1.00 67.38 188 LYS A N 1
ATOM 1425 C CA . LYS A 1 188 ? 0.527 9.549 -32.741 1.00 67.38 188 LYS A CA 1
ATOM 1426 C C . LYS A 1 188 ? -0.772 10.328 -32.619 1.00 67.38 188 LYS A C 1
ATOM 1428 O O . LYS A 1 188 ? -1.846 9.732 -32.621 1.00 67.38 188 LYS A O 1
ATOM 1433 N N . THR A 1 189 ? -0.685 11.650 -32.511 1.00 74.19 189 THR A N 1
ATOM 1434 C CA . THR A 1 189 ? -1.880 12.485 -32.302 1.00 74.19 189 THR A CA 1
ATOM 1435 C C . THR A 1 189 ? -2.593 12.837 -33.604 1.00 74.19 189 THR A C 1
ATOM 1437 O O . THR A 1 189 ? -3.734 13.284 -33.573 1.00 74.19 189 THR A O 1
ATOM 1440 N N . GLY A 1 190 ? -1.933 12.660 -34.757 1.00 66.19 190 GLY A N 1
ATOM 1441 C CA . GLY A 1 190 ? -2.471 13.060 -36.061 1.00 66.19 190 GLY A CA 1
ATOM 1442 C C . GLY A 1 190 ? -2.699 14.572 -36.201 1.00 66.19 190 GLY A C 1
ATOM 1443 O O . GLY A 1 190 ? -3.338 15.006 -37.156 1.00 66.19 190 GLY A O 1
ATOM 1444 N N . THR A 1 191 ? -2.193 15.377 -35.262 1.00 74.19 191 THR A N 1
ATOM 1445 C CA . THR A 1 191 ? -2.302 16.838 -35.277 1.00 74.19 191 THR A CA 1
ATOM 1446 C C . THR A 1 191 ? -1.014 17.473 -35.802 1.00 74.19 191 THR A C 1
ATOM 1448 O O . THR A 1 191 ? 0.055 16.863 -35.768 1.00 74.19 191 THR A O 1
ATOM 1451 N N . GLN A 1 192 ? -1.083 18.736 -36.240 1.00 66.25 192 GLN A N 1
ATOM 1452 C CA . GLN A 1 192 ? 0.110 19.511 -36.617 1.00 66.25 192 GLN A CA 1
ATOM 1453 C C . GLN A 1 192 ? 1.124 19.681 -35.466 1.00 66.25 192 GLN A C 1
ATOM 1455 O O . GLN A 1 192 ? 2.264 20.052 -35.728 1.00 66.25 192 GLN A O 1
ATOM 1460 N N . ALA A 1 193 ? 0.736 19.396 -34.215 1.00 67.75 193 ALA A N 1
ATOM 1461 C CA . ALA A 1 193 ? 1.603 19.480 -33.040 1.00 67.75 193 ALA A CA 1
ATOM 1462 C C . ALA A 1 193 ? 2.551 18.272 -32.870 1.00 67.75 193 ALA A C 1
ATOM 1464 O O . ALA A 1 193 ? 3.423 18.316 -32.005 1.00 67.75 193 ALA A O 1
ATOM 1465 N N . GLY A 1 194 ? 2.423 17.224 -33.696 1.00 75.56 194 GLY A N 1
ATOM 1466 C CA . GLY A 1 194 ? 3.322 16.065 -33.701 1.00 75.56 194 GLY A CA 1
ATOM 1467 C C . GLY A 1 194 ? 2.928 14.930 -32.746 1.00 75.56 194 GLY A C 1
ATOM 1468 O O . GLY A 1 194 ? 1.837 14.903 -32.173 1.00 75.56 194 GLY A O 1
ATOM 1469 N N . ASP A 1 195 ? 3.816 13.943 -32.624 1.00 75.75 195 ASP A N 1
ATOM 1470 C CA . ASP A 1 195 ? 3.618 12.764 -31.778 1.00 75.75 195 ASP A CA 1
ATOM 1471 C C . ASP A 1 195 ? 3.932 13.079 -30.304 1.00 75.75 195 ASP A C 1
ATOM 1473 O O . ASP A 1 195 ? 4.887 13.793 -29.999 1.00 75.75 195 ASP A O 1
ATOM 1477 N N . VAL A 1 196 ? 3.150 12.525 -29.374 1.00 72.44 196 VAL A N 1
ATOM 1478 C CA . VAL A 1 196 ? 3.356 12.702 -27.928 1.00 72.44 196 VAL A CA 1
ATOM 1479 C C . VAL A 1 196 ? 4.151 11.524 -27.385 1.00 72.44 196 VAL A C 1
ATOM 1481 O O . VAL A 1 196 ? 3.687 10.386 -27.421 1.00 72.44 196 VAL A O 1
ATOM 1484 N N . GLN A 1 197 ? 5.339 11.793 -26.847 1.00 73.94 197 GLN A N 1
ATOM 1485 C CA . GLN A 1 197 ? 6.099 10.802 -26.089 1.00 73.94 197 GLN A CA 1
ATOM 1486 C C . GLN A 1 197 ? 5.543 10.708 -24.667 1.00 73.94 197 GLN A C 1
ATOM 1488 O O . GLN A 1 197 ? 5.400 11.710 -23.968 1.00 73.94 197 GLN A O 1
ATOM 1493 N N . THR 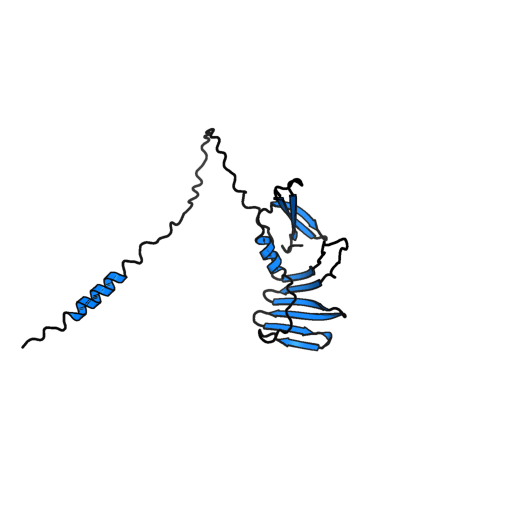A 1 198 ? 5.220 9.493 -24.246 1.00 78.00 198 THR A N 1
ATOM 1494 C CA . THR A 1 198 ? 4.758 9.170 -22.899 1.00 78.00 198 THR A CA 1
ATOM 1495 C C . THR A 1 198 ? 5.793 8.283 -22.233 1.00 78.00 198 THR A C 1
ATOM 1497 O O . THR A 1 198 ? 6.042 7.176 -22.708 1.00 78.00 198 THR A O 1
ATOM 1500 N N . GLU A 1 199 ? 6.359 8.740 -21.123 1.00 83.50 199 GLU A N 1
ATOM 1501 C CA . GLU A 1 199 ? 7.221 7.922 -20.274 1.00 83.50 199 GLU A CA 1
ATOM 1502 C C . GLU A 1 199 ? 6.563 7.711 -18.912 1.00 83.50 199 GLU A C 1
ATOM 1504 O O . GLU A 1 199 ? 5.996 8.638 -18.333 1.00 83.50 199 GLU A O 1
ATOM 1509 N N . ALA A 1 200 ? 6.647 6.487 -18.395 1.00 88.38 200 ALA A N 1
ATOM 1510 C CA . ALA A 1 200 ? 6.211 6.159 -17.045 1.00 88.38 200 ALA A CA 1
ATOM 1511 C C . ALA A 1 200 ? 7.237 5.253 -16.363 1.00 88.38 200 ALA A C 1
ATOM 1513 O O . ALA A 1 200 ? 7.879 4.421 -17.004 1.00 88.38 200 ALA A O 1
ATOM 1514 N N . ILE A 1 201 ? 7.397 5.415 -15.051 1.00 92.69 201 ILE A N 1
ATOM 1515 C CA . ILE A 1 201 ? 8.354 4.656 -14.244 1.00 92.69 201 ILE A CA 1
ATOM 1516 C C . ILE A 1 201 ? 7.600 3.969 -13.113 1.00 92.69 201 ILE A C 1
ATOM 1518 O O . ILE A 1 201 ? 6.726 4.570 -12.494 1.00 92.69 201 ILE A O 1
ATOM 1522 N N . VAL A 1 202 ? 7.966 2.720 -12.840 1.00 94.25 202 VAL A N 1
ATOM 1523 C CA . VAL A 1 202 ? 7.551 1.992 -11.640 1.00 94.25 202 VAL A CA 1
ATOM 1524 C C . VAL A 1 202 ? 8.803 1.594 -10.873 1.00 94.25 202 VAL A C 1
ATOM 1526 O O . VAL A 1 202 ? 9.725 1.010 -11.447 1.00 94.25 202 VAL A O 1
ATOM 1529 N N . LEU A 1 203 ? 8.836 1.910 -9.580 1.00 95.62 203 LEU A N 1
ATOM 1530 C CA . LEU A 1 203 ? 9.912 1.523 -8.673 1.00 95.62 203 LEU A CA 1
ATOM 1531 C C . LEU A 1 203 ? 9.390 0.458 -7.721 1.00 95.62 203 LEU A C 1
ATOM 1533 O O . LEU A 1 203 ? 8.395 0.674 -7.035 1.00 95.62 203 LEU A O 1
ATOM 1537 N N . VAL A 1 204 ? 10.058 -0.690 -7.686 1.00 96.12 204 VAL A N 1
ATOM 1538 C CA . VAL A 1 204 ? 9.697 -1.799 -6.800 1.00 96.12 204 VAL A CA 1
ATOM 1539 C C . VAL A 1 204 ? 10.806 -2.001 -5.787 1.00 96.12 204 VAL A C 1
ATOM 1541 O O . VAL A 1 204 ? 11.944 -2.281 -6.157 1.00 96.12 204 VAL A O 1
ATOM 1544 N N . ASP A 1 205 ? 10.481 -1.887 -4.509 1.00 95.56 205 ASP A N 1
ATOM 1545 C CA . ASP A 1 205 ? 11.417 -2.149 -3.424 1.00 95.56 205 ASP A CA 1
ATOM 1546 C C . ASP A 1 205 ? 11.942 -3.594 -3.461 1.00 95.56 205 ASP A C 1
ATOM 1548 O O . ASP A 1 205 ? 11.164 -4.543 -3.532 1.00 95.56 205 ASP A O 1
ATOM 1552 N N . LYS A 1 206 ? 13.262 -3.800 -3.406 1.00 94.50 206 LYS A N 1
ATOM 1553 C CA . LYS A 1 206 ? 13.839 -5.152 -3.532 1.00 94.50 206 LYS A CA 1
ATOM 1554 C C . LYS A 1 206 ? 13.489 -6.058 -2.354 1.00 94.50 206 LYS A C 1
ATOM 1556 O O . LYS A 1 206 ? 13.229 -7.249 -2.546 1.00 94.50 206 LYS A O 1
ATOM 1561 N N . GLU A 1 207 ? 13.476 -5.509 -1.146 1.00 92.69 207 GLU A N 1
ATOM 1562 C CA . GLU A 1 207 ? 13.292 -6.274 0.088 1.00 92.69 207 GLU A CA 1
ATOM 1563 C C . GLU A 1 207 ? 11.836 -6.722 0.241 1.00 92.69 207 GLU A C 1
ATOM 1565 O O . GLU A 1 207 ? 11.540 -7.902 0.435 1.00 92.69 207 GLU A O 1
ATOM 1570 N N . THR A 1 208 ? 10.916 -5.774 0.099 1.00 93.12 208 THR A N 1
ATOM 1571 C CA . THR A 1 208 ? 9.480 -5.970 0.325 1.00 93.12 208 THR A CA 1
ATOM 1572 C C . THR A 1 208 ? 8.741 -6.343 -0.957 1.00 93.12 208 THR A C 1
ATOM 1574 O O . THR A 1 208 ? 7.772 -7.095 -0.916 1.00 93.12 208 THR A O 1
ATOM 1577 N N . GLY A 1 209 ? 9.205 -5.862 -2.109 1.00 93.31 209 GLY A N 1
ATOM 1578 C CA . GLY A 1 209 ? 8.491 -5.945 -3.382 1.00 93.31 209 GLY A CA 1
ATOM 1579 C C . GLY A 1 209 ? 7.288 -5.014 -3.489 1.00 93.31 209 GLY A C 1
ATOM 1580 O O . GLY A 1 209 ? 6.517 -5.133 -4.443 1.00 93.31 209 GLY A O 1
ATOM 1581 N N . LEU A 1 210 ? 7.125 -4.091 -2.539 1.00 94.31 210 LEU A N 1
ATOM 1582 C CA . LEU A 1 210 ? 6.102 -3.060 -2.613 1.00 94.31 210 LEU A CA 1
ATOM 1583 C C . LEU A 1 210 ? 6.510 -1.975 -3.627 1.00 94.31 210 LEU A C 1
ATOM 1585 O O . LEU A 1 210 ? 7.681 -1.585 -3.663 1.00 94.31 210 LEU A O 1
ATOM 1589 N N . PRO A 1 211 ? 5.564 -1.467 -4.432 1.00 93.19 211 PRO A N 1
ATOM 1590 C CA . PRO A 1 211 ? 5.773 -0.264 -5.228 1.00 93.19 211 PRO A CA 1
ATOM 1591 C C . PRO A 1 211 ? 6.003 0.968 -4.338 1.00 93.19 211 PRO A C 1
ATOM 1593 O O . PRO A 1 211 ? 5.340 1.100 -3.303 1.00 93.19 211 PRO A O 1
ATOM 1596 N N . LEU A 1 212 ? 6.928 1.846 -4.744 1.00 90.12 212 LEU A N 1
ATOM 1597 C CA . LEU A 1 212 ? 7.249 3.114 -4.069 1.00 90.12 212 LEU A CA 1
ATOM 1598 C C . LEU A 1 212 ? 6.716 4.336 -4.819 1.00 90.12 212 LEU A C 1
ATOM 1600 O O . LEU A 1 212 ? 6.776 4.331 -6.069 1.00 90.12 212 LEU A O 1
#

Secondary structure (DSSP, 8-state):
----STTSHHHHHHHHHHHTSTTTTS----------------------------PPPPPPPP-----SEEEEEEEEEEEE--TT--EEEEEEEEEEEEETTEEEEEEE-TTS-EEEEEEETTEEEEEEGGGTEEEE--TTT-S-----PPPHHHHHHHHHT--S-EEEEEEEETTEEEEEEEEEEEE---STT-PEEEEEEEEEETTT--B-

pLDDT: mean 72.74, std 19.89, range [31.69, 97.44]